Protein AF-A0A934DSY3-F1 (afdb_monomer_lite)

Foldseek 3Di:
DDDDDDDDDDDDDDDDDDDDDDDDDDDDDDDDDDDDDDDDDDDDDDDDDDDDDDDDPDDDPDDPPPDDPPPPPPDDAQFLHFDQFQVVGPPATKQHQQDLLAAGGGFLRIGRWHWCLPPQCPQVVSPVQWGWAFRYDPPPHRGTTIIFGWFFFAQAPDLDAPCVGSVPDQQWAQEWDDDPPHDTTTTTDGAAQWQVSGDPPWTQAQARRGTHNDHQDADEWFAAADPDPDPCQCNHASHHWDDPPDCVVCVVVVVNPDHITHKGKAFASDQSSQDPPDPPDRWGFDADDNRHYGRHIGITD

pLDDT: mean 73.89, std 23.31, range [25.41, 97.94]

Sequence (301 aa):
MRRCCWVGAVFAGVVGNGAGCDSSRYSVETQADAGTEASGAADGAGLDSGYVDTPLDGSGGGSGSDAAPDEEHGGDFRFGLPCDEDSECYPGVCLAATSVSLFGGGPARGMCTIECSTNPGACEAASPSFACVETGPSTGGTAAAFCFMSCVQGPPYQQDFDAKKCHGRHDMACTYLGEGAGVATAVCLPTCRNDSDCPSPRKCDPRSRVCVDFPHDGLPIGASCGVQTSVDAGAECAGVCLSPSNQQDADAMGLLNLGSFCSERCVLGDLESCGYPETPHRGVCLVATPVSGPGDEAFCA

Radius of gyration: 22.37 Å; chains: 1; bounding box: 63×54×57 Å

Structure (mmCIF, N/CA/C/O backbone):
data_AF-A0A934DSY3-F1
#
_entry.id   AF-A0A934DSY3-F1
#
loop_
_atom_site.group_PDB
_atom_site.id
_atom_site.type_symbol
_atom_site.label_atom_id
_atom_site.label_alt_id
_atom_site.label_comp_id
_atom_site.label_asym_id
_atom_site.label_entity_id
_atom_site.label_seq_id
_atom_site.pdbx_PDB_ins_code
_atom_site.Cartn_x
_atom_site.Cartn_y
_atom_site.Cartn_z
_atom_site.occupancy
_atom_site.B_iso_or_equiv
_atom_site.auth_seq_id
_atom_site.auth_comp_id
_atom_site.auth_asym_id
_atom_site.auth_atom_id
_atom_site.pdbx_PDB_model_num
ATOM 1 N N . MET A 1 1 ? -31.065 13.203 -26.398 1.00 38.03 1 MET A N 1
ATOM 2 C CA . MET A 1 1 ? -32.008 12.715 -25.367 1.00 38.03 1 MET A CA 1
ATOM 3 C C . MET A 1 1 ? -32.327 11.253 -25.648 1.00 38.03 1 MET A C 1
ATOM 5 O O . MET A 1 1 ? -33.176 10.971 -26.482 1.00 38.03 1 MET A O 1
ATOM 9 N N . ARG A 1 2 ? -31.595 10.318 -25.036 1.00 26.50 2 ARG A N 1
ATOM 10 C CA . ARG A 1 2 ? -31.886 8.880 -25.113 1.00 26.50 2 ARG A CA 1
ATOM 11 C C . ARG A 1 2 ? -32.113 8.390 -23.688 1.00 26.50 2 ARG A C 1
ATOM 13 O O . ARG A 1 2 ? -31.270 8.608 -22.829 1.00 26.50 2 ARG A O 1
ATOM 20 N N . ARG A 1 3 ? -33.306 7.847 -23.449 1.00 34.16 3 ARG A N 1
ATOM 21 C CA . ARG A 1 3 ? -33.739 7.273 -22.175 1.00 34.16 3 ARG A CA 1
ATOM 22 C C . ARG A 1 3 ? -33.232 5.833 -22.129 1.00 34.16 3 ARG A C 1
ATOM 24 O O . ARG A 1 3 ? -33.592 5.059 -23.011 1.00 34.16 3 ARG A O 1
ATOM 31 N N . CYS A 1 4 ? -32.421 5.492 -21.134 1.00 34.62 4 CYS A N 1
ATOM 32 C CA . CYS A 1 4 ? -32.110 4.102 -20.812 1.00 34.62 4 CYS A CA 1
ATOM 33 C C . CYS A 1 4 ? -33.109 3.619 -19.755 1.00 34.62 4 CYS A C 1
ATOM 35 O O . CYS A 1 4 ? -33.221 4.211 -18.684 1.00 34.62 4 CYS A O 1
ATOM 37 N N . CYS A 1 5 ? -33.868 2.578 -20.099 1.00 33.62 5 CYS A N 1
ATOM 38 C CA . CYS A 1 5 ? -34.717 1.828 -19.180 1.00 33.62 5 CYS A CA 1
ATOM 39 C C . CYS A 1 5 ? -33.844 0.997 -18.236 1.00 33.62 5 CYS A C 1
ATOM 41 O O . CYS A 1 5 ? -33.031 0.201 -18.697 1.00 33.62 5 CYS A O 1
ATOM 43 N N . TRP A 1 6 ? -34.063 1.150 -16.933 1.00 25.41 6 TRP A N 1
ATOM 44 C CA . TRP A 1 6 ? -33.638 0.192 -15.918 1.00 25.41 6 TRP A CA 1
ATOM 45 C C . TRP A 1 6 ? -34.630 -0.976 -15.889 1.00 25.41 6 TRP A C 1
ATOM 47 O O . TRP A 1 6 ? -35.837 -0.759 -15.771 1.00 25.41 6 TRP A O 1
ATOM 57 N N . VAL A 1 7 ? -34.130 -2.207 -15.997 1.00 33.12 7 VAL A N 1
ATOM 58 C CA . VAL A 1 7 ? -34.888 -3.425 -15.689 1.00 33.12 7 VAL A CA 1
ATOM 59 C C . VAL A 1 7 ? -34.478 -3.843 -14.283 1.00 33.12 7 VAL A C 1
ATOM 61 O O . VAL A 1 7 ? -33.366 -4.315 -14.074 1.00 33.12 7 VAL A O 1
ATOM 64 N N . GLY A 1 8 ? -35.366 -3.611 -13.317 1.00 29.12 8 GLY A N 1
ATOM 65 C CA . GLY A 1 8 ? -35.208 -4.086 -11.947 1.00 29.12 8 GLY A CA 1
ATOM 66 C C . GLY A 1 8 ? -35.558 -5.568 -11.852 1.00 29.12 8 GLY A C 1
ATOM 67 O O . GLY A 1 8 ? -36.663 -5.970 -12.219 1.00 29.12 8 GLY A O 1
ATOM 68 N N . ALA A 1 9 ? -34.626 -6.371 -11.346 1.00 31.89 9 ALA A N 1
ATOM 69 C CA . ALA A 1 9 ? -34.904 -7.722 -10.885 1.00 31.89 9 ALA A CA 1
ATOM 70 C C . ALA A 1 9 ? -35.263 -7.658 -9.393 1.00 31.89 9 ALA A C 1
ATOM 72 O O . ALA A 1 9 ? -34.429 -7.339 -8.550 1.00 31.89 9 ALA A O 1
ATOM 73 N N . VAL A 1 10 ? -36.533 -7.917 -9.090 1.00 31.80 10 VAL A N 1
ATOM 74 C CA . VAL A 1 10 ? -37.061 -8.068 -7.730 1.00 31.80 10 VAL A CA 1
ATOM 75 C C . VAL A 1 10 ? -36.795 -9.504 -7.289 1.00 31.80 10 VAL A C 1
ATOM 77 O O . VAL A 1 10 ? -37.349 -10.428 -7.882 1.00 31.80 10 VAL A O 1
ATOM 80 N N . PHE A 1 11 ? -35.991 -9.700 -6.244 1.00 33.62 11 PHE A N 1
ATOM 81 C CA . PHE A 1 11 ? -35.903 -10.986 -5.553 1.00 33.62 11 PHE A CA 1
ATOM 82 C C . PHE A 1 11 ? -36.687 -10.918 -4.242 1.00 33.62 11 PHE A C 1
ATOM 84 O O . PHE A 1 11 ? -36.455 -10.065 -3.388 1.00 33.62 11 PHE A O 1
ATOM 91 N N . ALA A 1 12 ? -37.677 -11.805 -4.142 1.00 37.31 12 ALA A N 1
ATOM 92 C CA . ALA A 1 12 ? -38.508 -12.017 -2.969 1.00 37.31 12 ALA A CA 1
ATOM 93 C C . ALA A 1 12 ? -37.713 -12.754 -1.880 1.00 37.31 12 ALA A C 1
ATOM 95 O O . ALA A 1 12 ? -36.991 -13.708 -2.169 1.00 37.31 12 ALA A O 1
ATOM 96 N N . GLY A 1 13 ? -37.858 -12.290 -0.639 1.00 31.30 13 GLY A N 1
ATOM 97 C CA . GLY A 1 13 ? -37.085 -12.752 0.506 1.00 31.30 13 GLY A CA 1
ATOM 98 C C . GLY A 1 13 ? -37.526 -14.076 1.129 1.00 31.30 13 GLY A C 1
ATOM 99 O O . GLY A 1 13 ? -38.591 -14.625 0.845 1.00 31.30 13 GLY A O 1
ATOM 100 N N . VAL A 1 14 ? -36.697 -14.524 2.071 1.00 37.38 14 VAL A N 1
ATOM 101 C CA . VAL A 1 14 ? -37.044 -15.460 3.141 1.00 37.38 14 VAL A CA 1
ATOM 102 C C . VAL A 1 14 ? -36.546 -14.836 4.442 1.00 37.38 14 VAL A C 1
ATOM 104 O O . VAL A 1 14 ? -35.354 -14.599 4.607 1.00 37.38 14 VAL A O 1
ATOM 107 N N . VAL A 1 15 ? -37.475 -14.535 5.349 1.00 38.44 15 VAL A N 1
ATOM 108 C CA . VAL A 1 15 ? -37.188 -13.987 6.679 1.00 38.44 15 VAL A CA 1
ATOM 109 C C . VAL A 1 15 ? -36.985 -15.167 7.629 1.00 38.44 15 VAL A C 1
ATOM 111 O O . VAL A 1 15 ? -37.934 -15.890 7.928 1.00 38.44 15 VAL A O 1
ATOM 114 N N . GLY A 1 16 ? -35.748 -15.391 8.068 1.00 33.78 16 GLY A N 1
ATOM 115 C CA . GLY A 1 16 ? -35.412 -16.363 9.107 1.00 33.78 16 GLY A CA 1
ATOM 116 C C . GLY A 1 16 ? -35.208 -15.660 10.446 1.00 33.78 16 GLY A C 1
ATOM 117 O O . GLY A 1 16 ? -34.235 -14.936 10.615 1.00 33.78 16 GLY A O 1
ATOM 118 N N . ASN A 1 17 ? -36.114 -15.879 11.402 1.00 44.28 17 ASN A N 1
ATOM 119 C CA . ASN A 1 17 ? -35.887 -15.538 12.809 1.00 44.28 17 ASN A CA 1
ATOM 120 C C . ASN A 1 17 ? -34.861 -16.524 13.394 1.00 44.28 17 ASN A C 1
ATOM 122 O O . ASN A 1 17 ? -35.148 -17.719 13.473 1.00 44.28 17 ASN A O 1
ATOM 126 N N . GLY A 1 18 ? -33.689 -16.032 13.801 1.00 34.03 18 GLY A N 1
ATOM 127 C CA . GLY A 1 18 ? -32.620 -16.816 14.425 1.00 34.03 18 GLY A CA 1
ATOM 128 C C . GLY A 1 18 ? -32.255 -16.266 15.801 1.00 34.03 18 GLY A C 1
ATOM 129 O O . GLY A 1 18 ? -32.008 -15.075 15.946 1.00 34.03 18 GLY A O 1
ATOM 130 N N . ALA A 1 19 ? -32.285 -17.145 16.801 1.00 37.12 19 ALA A N 1
ATOM 131 C CA . ALA A 1 19 ? -32.069 -16.888 18.221 1.00 37.12 19 ALA A CA 1
ATOM 132 C C . ALA A 1 19 ? -30.648 -16.395 18.565 1.00 37.12 19 ALA A C 1
ATOM 134 O O . ALA A 1 19 ? -29.698 -16.609 17.819 1.00 37.12 19 ALA A O 1
ATOM 135 N N . GLY A 1 20 ? -30.546 -15.739 19.725 1.00 37.31 20 GLY A N 1
ATOM 136 C CA . GLY A 1 20 ? -29.348 -15.066 20.217 1.00 37.31 20 GLY A CA 1
ATOM 137 C C . GLY A 1 20 ? -28.203 -15.973 20.669 1.00 37.31 20 GLY A C 1
ATOM 138 O O . GLY A 1 20 ? -28.380 -17.158 20.950 1.00 37.31 20 GLY A O 1
ATOM 139 N N . CYS A 1 21 ? -27.029 -15.352 20.773 1.00 37.88 21 CYS A N 1
ATOM 140 C CA . CYS A 1 21 ? -25.797 -15.974 21.235 1.00 37.88 21 CYS A CA 1
ATOM 141 C C . CYS A 1 21 ? -25.489 -15.548 22.675 1.00 37.88 21 CYS A C 1
ATOM 143 O O . CYS A 1 21 ? -25.340 -14.365 22.981 1.00 37.88 21 CYS A O 1
ATOM 145 N N . ASP A 1 22 ? -25.415 -16.560 23.535 1.00 35.81 22 ASP A N 1
ATOM 146 C CA . ASP A 1 22 ? -24.968 -16.537 24.924 1.00 35.81 22 ASP A CA 1
ATOM 147 C C . ASP A 1 22 ? -23.430 -16.443 24.970 1.00 35.81 22 ASP A C 1
ATOM 149 O O . ASP A 1 22 ? -22.719 -17.191 24.293 1.00 35.81 22 ASP A O 1
ATOM 153 N N . SER A 1 23 ? -22.907 -15.496 25.744 1.00 34.59 23 SER A N 1
ATOM 154 C CA . SER A 1 23 ? -21.477 -15.253 25.920 1.00 34.59 23 SER A CA 1
ATOM 155 C C . SER A 1 23 ? -20.867 -16.267 26.895 1.00 34.59 23 SER A C 1
ATOM 157 O O . SER A 1 23 ? -20.796 -16.028 28.103 1.00 34.59 23 SER A O 1
ATOM 159 N N . SER A 1 24 ? -20.385 -17.392 26.365 1.00 34.75 24 SER A N 1
ATOM 160 C CA . SER A 1 24 ? -19.576 -18.351 27.124 1.00 34.75 24 SER A CA 1
ATOM 161 C C . SER A 1 24 ? -18.149 -17.826 27.291 1.00 34.75 24 SER A C 1
ATOM 163 O O . SER A 1 24 ? -17.423 -17.620 26.321 1.00 34.75 24 SER A O 1
ATOM 165 N N . ARG A 1 25 ? -17.747 -17.596 28.545 1.00 33.84 25 ARG A N 1
ATOM 166 C CA . ARG A 1 25 ? -16.387 -17.203 28.931 1.00 33.84 25 ARG A CA 1
ATOM 167 C C . ARG A 1 25 ? -15.431 -18.371 28.693 1.00 33.84 25 ARG A C 1
ATOM 169 O O . ARG A 1 25 ? -15.565 -19.405 29.340 1.00 33.84 25 ARG A O 1
ATOM 176 N N . TYR A 1 26 ? -14.462 -18.187 27.803 1.00 31.50 26 TYR A N 1
ATOM 177 C CA . TYR A 1 26 ? -13.337 -19.103 27.639 1.00 31.50 26 TYR A CA 1
ATOM 178 C C . TYR A 1 26 ? -12.234 -18.687 28.621 1.00 31.50 26 TYR A C 1
ATOM 180 O O . TYR A 1 26 ? -11.627 -17.627 28.479 1.00 31.50 26 TYR A O 1
ATOM 188 N N . SER A 1 27 ? -12.022 -19.475 29.672 1.00 37.41 27 SER A N 1
ATOM 189 C CA . SER A 1 27 ? -10.873 -19.342 30.568 1.00 37.41 27 SER A CA 1
ATOM 190 C C . SER A 1 27 ? -9.722 -20.171 30.005 1.00 37.41 27 SER A C 1
ATOM 192 O O . SER A 1 27 ? -9.781 -21.398 30.045 1.00 37.41 27 SER A O 1
ATOM 194 N N . VAL A 1 28 ? -8.698 -19.506 29.468 1.00 41.88 28 VAL A N 1
ATOM 195 C CA . VAL A 1 28 ? -7.434 -20.146 29.085 1.00 41.88 28 VAL A CA 1
ATOM 196 C C . VAL A 1 28 ? -6.579 -20.275 30.344 1.00 41.88 28 VAL A C 1
ATOM 198 O O . VAL A 1 28 ? -6.155 -19.271 30.916 1.00 41.88 28 VAL A O 1
ATOM 201 N N . GLU A 1 29 ? -6.355 -21.507 30.795 1.00 41.75 29 GLU A N 1
ATOM 202 C CA . GLU A 1 29 ? -5.318 -21.819 31.776 1.00 41.75 29 GLU A CA 1
ATOM 203 C C . GLU A 1 29 ? -3.949 -21.702 31.093 1.00 41.75 29 GLU A C 1
ATOM 205 O O . GLU A 1 29 ? -3.653 -22.397 30.124 1.00 41.75 29 GLU A O 1
ATOM 210 N N . THR A 1 30 ? -3.110 -20.791 31.582 1.00 36.59 30 THR A N 1
ATOM 211 C CA . THR A 1 30 ? -1.704 -20.677 31.186 1.00 36.59 30 THR A CA 1
ATOM 212 C C . THR A 1 30 ? -0.909 -21.836 31.779 1.00 36.59 30 THR A C 1
ATOM 214 O O . THR A 1 30 ? -0.659 -21.861 32.986 1.00 36.59 30 THR A O 1
ATOM 217 N N . GLN A 1 31 ? -0.490 -22.775 30.933 1.00 47.94 31 GLN A N 1
ATOM 218 C CA . GLN A 1 31 ? 0.499 -23.793 31.271 1.00 47.94 31 GLN A CA 1
ATOM 219 C C . GLN A 1 31 ? 1.888 -23.265 30.889 1.00 47.94 31 GLN A C 1
ATOM 221 O O . GLN A 1 31 ? 2.161 -22.988 29.725 1.00 47.94 31 GLN A O 1
ATOM 226 N N . ALA A 1 32 ? 2.731 -23.035 31.895 1.00 40.53 32 ALA A N 1
ATOM 227 C CA . ALA A 1 32 ? 4.101 -22.572 31.718 1.00 40.53 32 ALA A CA 1
ATOM 228 C C . ALA A 1 32 ? 5.025 -23.780 31.534 1.00 40.53 32 ALA A C 1
ATOM 230 O O . ALA A 1 32 ? 5.288 -24.492 32.502 1.00 40.53 32 ALA A O 1
ATOM 231 N N . ASP A 1 33 ? 5.540 -23.974 30.321 1.00 41.00 33 ASP A N 1
ATOM 232 C CA . ASP A 1 33 ? 6.600 -24.943 30.053 1.00 41.00 33 ASP A CA 1
ATOM 233 C C . ASP A 1 33 ? 7.919 -24.216 29.769 1.00 41.00 33 ASP A C 1
ATOM 235 O O . ASP A 1 33 ? 8.059 -23.438 28.827 1.00 41.00 33 ASP A O 1
ATOM 239 N N . ALA A 1 34 ? 8.894 -24.466 30.644 1.00 49.16 34 ALA A N 1
ATOM 240 C CA . ALA A 1 34 ? 10.277 -24.047 30.497 1.00 49.16 34 ALA A CA 1
ATOM 241 C C . ALA A 1 34 ? 11.011 -25.049 29.589 1.00 49.16 34 ALA A C 1
ATOM 243 O O . ALA A 1 34 ? 11.146 -26.220 29.945 1.00 49.16 34 ALA A O 1
ATOM 244 N N . GLY A 1 35 ? 11.498 -24.587 28.436 1.00 40.78 35 GLY A N 1
ATOM 245 C CA . GLY A 1 35 ? 12.245 -25.392 27.468 1.00 40.78 35 GLY A CA 1
ATOM 246 C C . GLY A 1 35 ? 13.597 -24.768 27.137 1.00 40.78 35 GLY A C 1
ATOM 247 O O . GLY A 1 35 ? 13.680 -23.621 26.721 1.00 40.78 35 GLY A O 1
ATOM 248 N N . THR A 1 36 ? 14.649 -25.537 27.385 1.00 43.69 36 THR A N 1
ATOM 249 C CA . THR A 1 36 ? 16.075 -25.202 27.315 1.00 43.69 36 THR A CA 1
ATOM 250 C C . THR A 1 36 ? 16.600 -25.078 25.880 1.00 43.69 36 THR A C 1
ATOM 252 O O . THR A 1 36 ? 16.225 -25.863 25.014 1.00 43.69 36 THR A O 1
ATOM 255 N N . GLU A 1 37 ? 17.522 -24.137 25.655 1.00 44.38 37 GLU A N 1
ATOM 256 C CA . GLU A 1 37 ? 18.238 -23.959 24.388 1.00 44.38 37 GLU A CA 1
ATOM 257 C C . GLU A 1 37 ? 19.118 -25.165 24.026 1.00 44.38 37 GLU A C 1
ATOM 259 O O . GLU A 1 37 ? 19.901 -25.654 24.845 1.00 44.38 37 GLU A O 1
ATOM 264 N N . ALA A 1 38 ? 19.045 -25.595 22.766 1.00 41.72 38 ALA A N 1
ATOM 265 C CA . ALA A 1 38 ? 20.039 -26.458 22.143 1.00 41.72 38 ALA A CA 1
ATOM 266 C C . ALA A 1 38 ? 20.258 -26.018 20.690 1.00 41.72 38 ALA A C 1
ATOM 268 O O . ALA A 1 38 ? 19.371 -26.108 19.845 1.00 41.72 38 ALA A O 1
ATOM 269 N N . SER A 1 39 ? 21.465 -25.532 20.422 1.00 47.78 39 SER A N 1
ATOM 270 C CA . SER A 1 39 ? 21.985 -25.198 19.104 1.00 47.78 39 SER A CA 1
ATOM 271 C C . SER A 1 39 ? 22.388 -26.464 18.344 1.00 47.78 39 SER A C 1
ATOM 273 O O . SER A 1 39 ? 23.125 -27.309 18.852 1.00 47.78 39 SER A O 1
ATOM 275 N N . GLY A 1 40 ? 21.931 -26.582 17.097 1.00 40.12 40 GLY A N 1
ATOM 276 C CA . GLY A 1 40 ? 22.332 -27.647 16.183 1.00 40.12 40 GLY A CA 1
ATOM 277 C C . GLY A 1 40 ? 22.029 -27.266 14.739 1.00 40.12 40 GLY A C 1
ATOM 278 O O . GLY A 1 40 ? 20.871 -27.127 14.366 1.00 40.12 40 GLY A O 1
ATOM 279 N N . ALA A 1 41 ? 23.083 -27.081 13.946 1.00 44.84 41 ALA A N 1
ATOM 280 C CA . ALA A 1 41 ? 23.013 -26.905 12.501 1.00 44.84 41 ALA A CA 1
ATOM 281 C C . ALA A 1 41 ? 22.700 -28.244 11.813 1.00 44.84 41 ALA A C 1
ATOM 283 O O . ALA A 1 41 ? 23.313 -29.260 12.152 1.00 44.84 41 ALA A O 1
ATOM 284 N N . ALA A 1 42 ? 21.799 -28.235 10.829 1.00 38.31 42 ALA A N 1
ATOM 285 C CA . ALA A 1 42 ? 21.670 -29.307 9.849 1.00 38.31 42 ALA A CA 1
ATOM 286 C C . ALA A 1 42 ? 21.091 -28.775 8.529 1.00 38.31 42 ALA A C 1
ATOM 288 O O . ALA A 1 42 ? 20.059 -28.107 8.512 1.00 38.31 42 ALA A O 1
ATOM 289 N N . ASP A 1 43 ? 21.787 -29.104 7.444 1.00 45.47 43 ASP A N 1
ATOM 290 C CA . ASP A 1 43 ? 21.395 -28.895 6.056 1.00 45.47 43 ASP A CA 1
ATOM 291 C C . ASP A 1 43 ? 20.195 -29.766 5.642 1.00 45.47 43 ASP A C 1
ATOM 293 O O . ASP A 1 43 ? 20.139 -30.952 5.966 1.00 45.47 43 ASP A O 1
ATOM 297 N N . GLY A 1 44 ? 19.336 -29.201 4.787 1.00 43.66 44 GLY A N 1
ATOM 298 C CA . GLY A 1 44 ? 18.806 -29.892 3.608 1.00 43.66 44 GLY A CA 1
ATOM 299 C C . GLY A 1 44 ? 17.539 -30.758 3.726 1.00 43.66 44 GLY A C 1
ATOM 300 O O . GLY A 1 44 ? 17.522 -31.800 4.370 1.00 43.66 44 GLY A O 1
ATOM 301 N N . ALA A 1 45 ? 16.581 -30.398 2.861 1.00 40.19 45 ALA A N 1
ATOM 302 C CA . ALA A 1 45 ? 15.521 -31.208 2.242 1.00 40.19 45 ALA A CA 1
ATOM 303 C C . ALA A 1 45 ? 14.165 -31.371 2.967 1.00 40.19 45 ALA A C 1
ATOM 305 O O . ALA A 1 45 ? 13.996 -32.205 3.843 1.00 40.19 45 ALA A O 1
ATOM 306 N N . GLY A 1 46 ? 13.155 -30.707 2.389 1.00 40.88 46 GLY A N 1
ATOM 307 C CA . GLY A 1 46 ? 11.978 -31.394 1.850 1.00 40.88 46 GLY A CA 1
ATOM 308 C C . GLY A 1 46 ? 10.775 -31.634 2.770 1.00 40.88 46 GLY A C 1
ATOM 309 O O . GLY A 1 46 ? 10.858 -32.396 3.722 1.00 40.88 46 GLY A O 1
ATOM 310 N N . LEU A 1 47 ? 9.629 -31.152 2.268 1.00 34.84 47 LEU A N 1
ATOM 311 C CA . LEU A 1 47 ? 8.254 -31.646 2.447 1.00 34.84 47 LEU A CA 1
ATOM 312 C C . LEU A 1 47 ? 7.381 -31.019 3.552 1.00 34.84 47 LEU A C 1
ATOM 314 O O . LEU A 1 47 ? 7.571 -31.242 4.737 1.00 34.84 47 LEU A O 1
ATOM 318 N N . ASP A 1 48 ? 6.319 -30.384 3.047 1.00 37.66 48 ASP A N 1
ATOM 319 C CA . ASP A 1 48 ? 4.912 -30.728 3.299 1.00 37.66 48 ASP A CA 1
ATOM 320 C C . ASP A 1 48 ? 4.224 -30.243 4.590 1.00 37.66 48 ASP A C 1
ATOM 322 O O . ASP A 1 48 ? 4.806 -30.007 5.642 1.00 37.66 48 ASP A O 1
ATOM 326 N N . SER A 1 49 ? 2.926 -30.037 4.395 1.00 51.75 49 SER A N 1
ATOM 327 C CA . SER A 1 49 ? 1.938 -29.284 5.154 1.00 51.75 49 SER A CA 1
ATOM 328 C C . SER A 1 49 ? 1.807 -29.647 6.639 1.00 51.75 49 SER A C 1
ATOM 330 O O . SER A 1 49 ? 1.670 -30.813 7.012 1.00 51.75 49 SER A O 1
ATOM 332 N N . GLY A 1 50 ? 1.738 -28.610 7.478 1.00 33.53 50 GLY A N 1
ATOM 333 C CA . GLY A 1 50 ? 1.406 -28.697 8.899 1.00 33.53 50 GLY A CA 1
ATOM 334 C C . GLY A 1 50 ? 1.355 -27.313 9.544 1.00 33.53 50 GLY A C 1
ATOM 335 O O . GLY A 1 50 ? 2.275 -26.935 10.260 1.00 33.53 50 GLY A O 1
ATOM 336 N N . TYR A 1 51 ? 0.303 -26.539 9.255 1.00 39.47 51 TYR A N 1
ATOM 337 C CA . TYR A 1 51 ? 0.086 -25.211 9.839 1.00 39.47 51 TYR A CA 1
ATOM 338 C C . TYR A 1 51 ? -0.294 -25.351 11.322 1.00 39.47 51 TYR A C 1
ATOM 340 O O . TYR A 1 51 ? -1.405 -25.766 11.654 1.00 39.47 51 TYR A O 1
ATOM 348 N N . VAL A 1 52 ? 0.655 -25.053 12.212 1.00 34.62 52 VAL A N 1
ATOM 349 C CA . VAL A 1 52 ? 0.428 -24.876 13.650 1.00 34.62 52 VAL A CA 1
ATOM 350 C C . VAL A 1 52 ? 0.591 -23.389 13.940 1.00 34.62 52 VAL A C 1
ATOM 352 O O . VAL A 1 52 ? 1.672 -22.832 13.771 1.00 34.62 52 VAL A O 1
ATOM 355 N N . ASP A 1 53 ? -0.509 -22.764 14.343 1.00 42.50 53 ASP A N 1
ATOM 356 C CA . ASP A 1 53 ? -0.614 -21.344 14.664 1.00 42.50 53 ASP A CA 1
ATOM 357 C C . ASP A 1 53 ? -0.017 -21.093 16.062 1.00 42.50 53 ASP A C 1
ATOM 359 O O . ASP A 1 53 ? -0.682 -21.236 17.091 1.00 42.50 53 ASP A O 1
ATOM 363 N N . THR A 1 54 ? 1.288 -20.822 16.113 1.00 42.47 54 THR A N 1
ATOM 364 C CA . THR A 1 54 ? 1.953 -20.260 17.296 1.00 42.47 54 THR A CA 1
ATOM 365 C C . THR A 1 54 ? 2.263 -18.789 17.035 1.00 42.47 54 THR A C 1
ATOM 367 O O . THR A 1 54 ? 2.876 -18.505 16.004 1.00 42.47 54 THR A O 1
ATOM 370 N N . PRO A 1 55 ? 1.924 -17.861 17.951 1.00 37.25 55 PRO A N 1
ATOM 371 C CA . PRO A 1 55 ? 2.277 -16.456 17.802 1.00 37.25 55 PRO A CA 1
ATOM 372 C C . PRO A 1 55 ? 3.799 -16.324 17.899 1.00 37.25 55 PRO A C 1
ATOM 374 O O . PRO A 1 55 ? 4.388 -16.476 18.970 1.00 37.25 55 PRO A O 1
ATOM 377 N N . LEU A 1 56 ? 4.442 -16.105 16.756 1.00 38.00 56 LEU A N 1
ATOM 378 C CA . LEU A 1 56 ? 5.851 -15.761 16.682 1.00 38.00 56 LEU A CA 1
ATOM 379 C C . LEU A 1 56 ? 5.967 -14.254 16.906 1.00 38.00 56 LEU A C 1
ATOM 381 O O . LEU A 1 56 ? 5.707 -13.474 15.995 1.00 38.00 56 LEU A O 1
ATOM 385 N N . ASP A 1 57 ? 6.427 -13.851 18.090 1.00 40.16 57 ASP A N 1
ATOM 386 C CA . ASP A 1 57 ? 7.115 -12.570 18.260 1.00 40.16 57 ASP A CA 1
ATOM 387 C C . ASP A 1 57 ? 8.410 -12.629 17.429 1.00 40.16 57 ASP A C 1
ATOM 389 O O . ASP A 1 57 ? 9.492 -12.995 17.899 1.00 40.16 57 ASP A O 1
ATOM 393 N N . GLY A 1 58 ? 8.268 -12.355 16.132 1.00 39.00 58 GLY A N 1
ATOM 394 C CA . GLY A 1 58 ? 9.328 -12.383 15.137 1.00 39.00 58 GLY A CA 1
ATOM 395 C C . GLY A 1 58 ? 10.283 -11.213 15.323 1.00 39.00 58 GLY A C 1
ATOM 396 O O . GLY A 1 58 ? 10.187 -10.197 14.641 1.00 39.00 58 GLY A O 1
ATOM 397 N N . SER A 1 59 ? 11.249 -11.371 16.225 1.00 42.66 59 SER A N 1
ATOM 398 C CA . SER A 1 59 ? 12.477 -10.581 16.187 1.00 42.66 59 SER A CA 1
ATOM 399 C C . SER A 1 59 ? 13.153 -10.807 14.836 1.00 42.66 59 SER A C 1
ATOM 401 O O . SER A 1 59 ? 13.584 -11.921 14.560 1.00 42.66 59 SER A O 1
ATOM 403 N N . GLY A 1 60 ? 13.196 -9.753 14.013 1.00 43.44 60 GLY A N 1
ATOM 404 C CA . GLY A 1 60 ? 14.004 -9.599 12.801 1.00 43.44 60 GLY A CA 1
ATOM 405 C C . GLY A 1 60 ? 14.552 -10.895 12.212 1.00 43.44 60 GLY A C 1
ATOM 406 O O . GLY A 1 60 ? 15.710 -11.240 12.448 1.00 43.44 60 GLY A O 1
ATOM 407 N N . GLY A 1 61 ? 13.730 -11.589 11.421 1.00 35.41 61 GLY A N 1
ATOM 408 C CA . GLY A 1 61 ? 14.223 -12.593 10.489 1.00 35.41 61 GLY A CA 1
ATOM 409 C C . GLY A 1 61 ? 15.154 -11.888 9.516 1.00 35.41 61 GLY A C 1
ATOM 410 O O . GLY A 1 61 ? 14.693 -11.203 8.604 1.00 35.41 61 GLY A O 1
ATOM 411 N N . GLY A 1 62 ? 16.457 -11.985 9.785 1.00 36.03 62 GLY A N 1
ATOM 412 C CA . GLY A 1 62 ? 17.497 -11.460 8.921 1.00 36.03 62 GLY A CA 1
ATOM 413 C C . GLY A 1 62 ? 17.238 -11.920 7.497 1.00 36.03 62 GLY A C 1
ATOM 414 O O . GLY A 1 62 ? 16.878 -13.077 7.271 1.00 36.03 62 GLY A O 1
ATOM 415 N N . SER A 1 63 ? 17.384 -10.989 6.560 1.00 43.03 63 SER A N 1
ATOM 416 C CA . SER A 1 63 ? 17.409 -11.242 5.130 1.00 43.03 63 SER A CA 1
ATOM 417 C C . SER A 1 63 ? 18.208 -12.517 4.872 1.00 43.03 63 SER A C 1
ATOM 419 O O . SER A 1 63 ? 19.430 -12.529 5.039 1.00 43.03 63 SER A O 1
ATOM 421 N N . GLY A 1 64 ? 17.506 -13.603 4.535 1.00 36.50 64 GLY A N 1
ATOM 422 C CA . GLY A 1 64 ? 18.122 -14.822 4.037 1.00 36.50 64 GLY A CA 1
ATOM 423 C C . GLY A 1 64 ? 18.901 -14.432 2.794 1.00 36.50 64 GLY A C 1
ATOM 424 O O . GLY A 1 64 ? 18.325 -14.231 1.730 1.00 36.50 64 GLY A O 1
ATOM 425 N N . SER A 1 65 ? 20.201 -14.234 2.977 1.00 44.97 65 SER A N 1
ATOM 426 C CA . SER A 1 65 ? 21.146 -13.743 1.979 1.00 44.97 65 SER A CA 1
ATOM 427 C C . SER A 1 65 ? 21.727 -14.925 1.203 1.00 44.97 65 SER A C 1
ATOM 429 O O . SER A 1 65 ? 22.908 -14.935 0.884 1.00 44.97 65 SER A O 1
ATOM 431 N N . ASP A 1 66 ? 20.911 -15.950 0.943 1.00 38.06 66 ASP A N 1
ATOM 432 C CA . ASP A 1 66 ? 21.378 -17.266 0.498 1.00 38.06 66 ASP A CA 1
ATOM 433 C C . ASP A 1 66 ? 20.721 -17.679 -0.821 1.00 38.06 66 ASP A C 1
ATOM 435 O O . ASP A 1 66 ? 20.246 -18.793 -1.011 1.00 38.06 66 ASP A O 1
ATOM 439 N N . ALA A 1 67 ? 20.713 -16.738 -1.755 1.00 42.62 67 ALA A N 1
ATOM 440 C CA . ALA A 1 67 ? 20.984 -17.018 -3.153 1.00 42.62 67 ALA A CA 1
ATOM 441 C C . ALA A 1 67 ? 21.524 -15.714 -3.730 1.00 42.62 67 ALA A C 1
ATOM 443 O O . ALA A 1 67 ? 20.761 -14.803 -4.052 1.00 42.62 67 ALA A O 1
ATOM 444 N N . ALA A 1 68 ? 22.853 -15.600 -3.815 1.00 44.16 68 ALA A N 1
ATOM 445 C CA . ALA A 1 68 ? 23.435 -14.644 -4.743 1.00 44.16 68 ALA A CA 1
ATOM 446 C C . ALA A 1 68 ? 22.724 -14.863 -6.090 1.00 44.16 68 ALA A C 1
ATOM 448 O O . ALA A 1 68 ? 22.629 -16.020 -6.514 1.00 44.16 68 ALA A O 1
ATOM 449 N N . PRO A 1 69 ? 22.150 -13.822 -6.714 1.00 47.62 69 PRO A N 1
ATOM 450 C CA . PRO A 1 69 ? 21.553 -13.989 -8.024 1.00 47.62 69 PRO A CA 1
ATOM 451 C C . PRO A 1 69 ? 22.667 -14.501 -8.932 1.00 47.62 69 PRO A C 1
ATOM 453 O O . PRO A 1 69 ? 23.676 -13.819 -9.107 1.00 47.62 69 PRO A O 1
ATOM 456 N N . ASP A 1 70 ? 22.529 -15.723 -9.449 1.00 48.75 70 ASP A N 1
ATOM 457 C CA . ASP A 1 70 ? 23.385 -16.189 -10.531 1.00 48.75 70 ASP A CA 1
ATOM 458 C C . ASP A 1 70 ? 23.325 -15.101 -11.610 1.00 48.75 70 ASP A C 1
ATOM 460 O O . ASP A 1 70 ? 22.259 -14.863 -12.186 1.00 48.75 70 ASP A O 1
ATOM 464 N N . GLU A 1 71 ? 24.452 -14.427 -11.871 1.00 56.22 71 GLU A N 1
ATOM 465 C CA . GLU A 1 71 ? 24.595 -13.317 -12.835 1.00 56.22 71 GLU A CA 1
ATOM 466 C C . GLU A 1 71 ? 24.204 -13.709 -14.283 1.00 56.22 71 GLU A C 1
ATOM 468 O O . GLU A 1 71 ? 24.281 -12.905 -15.210 1.00 56.22 71 GLU A O 1
ATOM 473 N N . GLU A 1 72 ? 23.752 -14.948 -14.483 1.00 53.28 72 GLU A N 1
ATOM 474 C CA . GLU A 1 72 ? 23.220 -15.521 -15.716 1.00 53.28 72 GLU A CA 1
ATOM 475 C C . GLU A 1 72 ? 21.683 -15.496 -15.833 1.00 53.28 72 GLU A C 1
ATOM 477 O O . GLU A 1 72 ? 21.150 -15.948 -16.849 1.00 53.28 72 GLU A O 1
ATOM 482 N N . HIS A 1 73 ? 20.942 -14.948 -14.860 1.00 48.09 73 HIS A N 1
ATOM 483 C CA . HIS A 1 73 ? 19.491 -14.753 -15.003 1.00 48.09 73 HIS A CA 1
ATOM 484 C C . HIS A 1 73 ? 19.216 -13.528 -15.876 1.00 48.09 73 HIS A C 1
ATOM 486 O O . HIS A 1 73 ? 19.028 -12.405 -15.409 1.00 48.09 73 HIS A O 1
ATOM 492 N N . GLY A 1 74 ? 19.240 -13.758 -17.187 1.00 47.53 74 GLY A N 1
ATOM 493 C CA . GLY A 1 74 ? 18.878 -12.776 -18.192 1.00 47.53 74 GLY A CA 1
ATOM 494 C C . GLY A 1 74 ? 17.500 -12.170 -17.930 1.00 47.53 74 GLY A C 1
ATOM 495 O O . GLY A 1 74 ? 16.488 -12.771 -18.257 1.00 47.53 74 GLY A O 1
ATOM 496 N N . GLY A 1 75 ? 17.481 -10.938 -17.423 1.00 59.59 75 GLY A N 1
ATOM 497 C CA . GLY A 1 75 ? 16.397 -9.979 -17.638 1.00 59.59 75 GLY A CA 1
ATOM 498 C C . GLY A 1 75 ? 15.045 -10.281 -16.992 1.00 59.59 75 GLY A C 1
ATOM 499 O O . GLY A 1 75 ? 14.060 -9.682 -17.422 1.00 59.59 75 GLY A O 1
ATOM 500 N N . ASP A 1 76 ? 14.966 -11.156 -15.988 1.00 72.88 76 ASP A N 1
ATOM 501 C CA . ASP A 1 76 ? 13.702 -11.375 -15.283 1.00 72.88 76 ASP A CA 1
ATOM 502 C C . ASP A 1 76 ? 13.330 -10.125 -14.477 1.00 72.88 76 ASP A C 1
ATOM 504 O O . ASP A 1 76 ? 13.993 -9.731 -13.517 1.00 72.88 76 ASP A O 1
ATOM 508 N N . PHE A 1 77 ? 12.257 -9.471 -14.912 1.00 79.31 77 PHE A N 1
ATOM 509 C CA . PHE A 1 77 ? 11.730 -8.258 -14.308 1.00 79.31 77 PHE A CA 1
ATOM 510 C C . PHE A 1 77 ? 11.344 -8.492 -12.841 1.00 79.31 77 PHE A C 1
ATOM 512 O O . PHE A 1 77 ? 10.462 -9.296 -12.543 1.00 79.31 77 PHE A O 1
ATOM 519 N N . ARG A 1 78 ? 11.957 -7.739 -11.920 1.00 90.56 78 ARG A N 1
ATOM 520 C CA . ARG A 1 78 ? 11.747 -7.871 -10.463 1.00 90.56 78 ARG A CA 1
ATOM 521 C C . ARG A 1 78 ? 10.659 -6.953 -9.898 1.00 90.56 78 ARG A C 1
ATOM 523 O O . ARG A 1 78 ? 10.630 -6.695 -8.700 1.00 90.56 78 ARG A O 1
ATOM 530 N N . PHE A 1 79 ? 9.766 -6.427 -10.732 1.00 93.94 79 PHE A N 1
ATOM 531 C CA . PHE A 1 79 ? 8.741 -5.478 -10.284 1.00 93.94 79 PHE A CA 1
ATOM 532 C C . PHE A 1 79 ? 7.813 -6.082 -9.226 1.00 93.94 79 PHE A C 1
ATOM 534 O O . PHE A 1 79 ? 7.436 -7.243 -9.314 1.00 93.94 79 PHE A O 1
ATOM 541 N N . GLY A 1 80 ? 7.453 -5.290 -8.215 1.00 93.94 80 GLY A N 1
ATOM 542 C CA . GLY A 1 80 ? 6.649 -5.727 -7.071 1.00 93.94 80 GLY A CA 1
ATOM 543 C C . GLY A 1 80 ? 7.432 -6.464 -5.973 1.00 93.94 80 GLY A C 1
ATOM 544 O O . GLY A 1 80 ? 6.915 -6.610 -4.862 1.00 93.94 80 GLY A O 1
ATOM 545 N N . LEU A 1 81 ? 8.678 -6.880 -6.227 1.00 95.94 81 LEU A N 1
ATOM 546 C CA . LEU A 1 81 ? 9.547 -7.498 -5.219 1.00 95.94 81 LEU A CA 1
ATOM 547 C C . LEU A 1 81 ? 10.153 -6.447 -4.269 1.00 95.94 81 LEU A C 1
ATOM 549 O O . LEU A 1 81 ? 10.248 -5.274 -4.644 1.00 95.94 81 LEU A O 1
ATOM 553 N N . PRO A 1 82 ? 10.521 -6.834 -3.032 1.00 96.56 82 PRO A N 1
ATOM 554 C CA . PRO A 1 82 ? 11.228 -5.952 -2.106 1.00 96.56 82 PRO A CA 1
ATOM 555 C C . PRO A 1 82 ? 12.612 -5.573 -2.645 1.00 96.56 82 PRO A C 1
ATOM 557 O O . PRO A 1 82 ? 13.208 -6.325 -3.419 1.00 96.56 82 PRO A O 1
ATOM 560 N N . CYS A 1 83 ? 13.097 -4.411 -2.218 1.00 97.50 83 CYS A N 1
ATOM 561 C CA . CYS A 1 83 ? 14.410 -3.880 -2.567 1.00 97.50 83 CYS A CA 1
ATOM 562 C C . CYS A 1 83 ? 14.866 -2.851 -1.531 1.00 97.50 83 CYS A C 1
ATOM 564 O O . CYS A 1 83 ? 14.038 -2.200 -0.896 1.00 97.50 83 CYS A O 1
ATOM 566 N N . ASP A 1 84 ? 16.169 -2.649 -1.426 1.00 96.56 84 ASP A N 1
ATOM 567 C CA . ASP A 1 84 ? 16.781 -1.574 -0.652 1.00 96.56 84 ASP A CA 1
ATOM 568 C C . ASP A 1 84 ? 17.406 -0.502 -1.564 1.00 96.56 84 ASP A C 1
ATOM 570 O O . ASP A 1 84 ? 17.493 0.667 -1.176 1.00 96.56 84 ASP A O 1
ATOM 574 N N . GLU A 1 85 ? 17.787 -0.861 -2.796 1.00 96.12 85 GLU A N 1
ATOM 575 C CA . GLU A 1 85 ? 18.423 0.043 -3.761 1.00 96.12 85 GLU A CA 1
ATOM 576 C C . GLU A 1 85 ? 18.072 -0.262 -5.231 1.00 96.12 85 GLU A C 1
ATOM 578 O O . GLU A 1 85 ? 17.625 -1.351 -5.586 1.00 96.12 85 GLU A O 1
ATOM 583 N N . ASP A 1 86 ? 18.285 0.716 -6.120 1.00 95.69 86 ASP A N 1
ATOM 584 C CA . ASP A 1 86 ? 17.904 0.631 -7.542 1.00 95.69 86 ASP A CA 1
ATOM 585 C C . ASP A 1 86 ? 18.596 -0.507 -8.308 1.00 95.69 86 ASP A C 1
ATOM 587 O O . ASP A 1 86 ? 18.042 -1.031 -9.277 1.00 95.69 86 ASP A O 1
ATOM 591 N N . SER A 1 87 ? 19.802 -0.899 -7.881 1.00 94.38 87 SER A N 1
ATOM 592 C CA . SER A 1 87 ? 20.597 -1.954 -8.525 1.00 94.38 87 SER A CA 1
ATOM 593 C C . SER A 1 87 ? 19.861 -3.305 -8.540 1.00 94.38 87 SER A C 1
ATOM 595 O O . SER A 1 87 ? 20.072 -4.122 -9.437 1.00 94.38 87 SER A O 1
ATOM 597 N N . GLU A 1 88 ? 18.936 -3.507 -7.599 1.00 94.88 88 GLU A N 1
ATOM 598 C CA . GLU A 1 88 ? 18.162 -4.733 -7.430 1.00 94.88 88 GLU A CA 1
ATOM 599 C C . GLU A 1 88 ? 16.943 -4.812 -8.358 1.00 94.88 88 GLU A C 1
ATOM 601 O O . GLU A 1 88 ? 16.345 -5.884 -8.478 1.00 94.88 88 GLU A O 1
ATOM 606 N N . CYS A 1 89 ? 16.576 -3.708 -9.020 1.00 94.75 89 CYS A N 1
ATOM 607 C CA . CYS A 1 89 ? 15.289 -3.540 -9.699 1.00 94.75 89 CYS A CA 1
ATOM 608 C C . CYS A 1 89 ? 15.358 -3.489 -11.226 1.00 94.75 89 CYS A C 1
ATOM 610 O O . CYS A 1 89 ? 14.372 -3.108 -11.855 1.00 94.75 89 CYS A O 1
ATOM 612 N N . TYR A 1 90 ? 16.484 -3.859 -11.839 1.00 91.12 90 TYR A N 1
ATOM 613 C CA . TYR A 1 90 ? 16.728 -3.685 -13.274 1.00 91.12 90 TYR A CA 1
ATOM 614 C C . TYR A 1 90 ? 15.574 -4.192 -14.172 1.00 91.12 90 TYR A C 1
ATOM 616 O O . TYR A 1 90 ? 15.126 -5.329 -14.001 1.00 91.12 90 TYR A O 1
ATOM 624 N N . PRO A 1 91 ? 15.098 -3.399 -15.160 1.00 90.50 91 PRO A N 1
ATOM 625 C CA . PRO A 1 91 ? 15.522 -2.049 -15.568 1.00 90.50 91 PRO A CA 1
ATOM 626 C C . PRO A 1 91 ? 14.784 -0.882 -14.863 1.00 90.50 91 PRO A C 1
ATOM 628 O O . PRO A 1 91 ? 14.723 0.219 -15.405 1.00 90.50 91 PRO A O 1
ATOM 631 N N . GLY A 1 92 ? 14.172 -1.113 -13.705 1.00 94.25 92 GLY A N 1
ATOM 632 C CA . GLY A 1 92 ? 13.420 -0.124 -12.934 1.00 94.25 92 GLY A CA 1
ATOM 633 C C . GLY A 1 92 ? 14.201 0.578 -11.825 1.00 94.25 92 GLY A C 1
ATOM 634 O O . GLY A 1 92 ? 15.425 0.666 -11.849 1.00 94.25 92 GLY A O 1
ATOM 635 N N . VAL A 1 93 ? 13.443 1.083 -10.854 1.00 96.50 93 VAL A N 1
ATOM 636 C CA . VAL A 1 93 ? 13.909 1.807 -9.667 1.00 96.50 93 VAL A CA 1
ATOM 637 C C . VAL A 1 93 ? 13.348 1.160 -8.406 1.00 96.50 93 VAL A C 1
ATOM 639 O O . VAL A 1 93 ? 12.271 0.554 -8.431 1.00 96.50 93 VAL A O 1
ATOM 642 N N . CYS A 1 94 ? 14.059 1.316 -7.297 1.00 97.88 94 CYS A N 1
ATOM 643 C CA . CYS A 1 94 ? 13.593 0.918 -5.987 1.00 97.88 94 CYS A CA 1
ATOM 644 C C . CYS A 1 94 ? 12.846 2.074 -5.318 1.00 97.88 94 CYS A C 1
ATOM 646 O O . CYS A 1 94 ? 13.418 3.107 -4.967 1.00 97.88 94 CYS A O 1
ATOM 648 N N . LEU A 1 95 ? 11.553 1.886 -5.055 1.00 97.19 95 LEU A N 1
ATOM 649 C CA . LEU A 1 95 ? 10.857 2.702 -4.067 1.00 97.19 95 LEU A CA 1
ATOM 650 C C . LEU A 1 95 ? 11.266 2.223 -2.680 1.00 97.19 95 LEU A C 1
ATOM 652 O O . LEU A 1 95 ? 10.581 1.392 -2.098 1.00 97.19 95 LEU A O 1
ATOM 656 N N . ALA A 1 96 ? 12.384 2.727 -2.164 1.00 97.38 96 ALA A N 1
ATOM 657 C CA . ALA A 1 96 ? 12.873 2.374 -0.835 1.00 97.38 96 ALA A CA 1
ATOM 658 C C . ALA A 1 96 ? 11.898 2.803 0.279 1.00 97.38 96 ALA A C 1
ATOM 660 O O . ALA A 1 96 ? 11.104 3.738 0.124 1.00 97.38 96 ALA A O 1
ATOM 661 N N . ALA A 1 97 ? 12.019 2.181 1.453 1.00 96.12 97 ALA A N 1
ATOM 662 C CA . ALA A 1 97 ? 11.197 2.496 2.624 1.00 96.12 97 ALA A CA 1
ATOM 663 C C . ALA A 1 97 ? 11.374 3.918 3.171 1.00 96.12 97 ALA A C 1
ATOM 665 O O . ALA A 1 97 ? 10.528 4.407 3.918 1.00 96.12 97 ALA A O 1
ATOM 666 N N . THR A 1 98 ? 12.449 4.604 2.783 1.00 96.00 98 THR A N 1
ATOM 667 C CA . THR A 1 98 ? 12.737 6.013 3.095 1.00 96.00 98 THR A CA 1
ATOM 668 C C . THR A 1 98 ? 12.240 6.987 2.026 1.00 96.00 98 THR A C 1
ATOM 670 O O . THR A 1 98 ? 12.368 8.197 2.198 1.00 96.00 98 THR A O 1
ATOM 673 N N . SER A 1 99 ? 11.656 6.488 0.931 1.00 95.38 99 SER A N 1
ATOM 674 C CA . SER A 1 99 ? 11.108 7.326 -0.135 1.00 95.38 99 SER A CA 1
ATOM 675 C C . SER A 1 99 ? 9.977 8.228 0.373 1.00 95.38 99 SER A C 1
ATOM 677 O O . SER A 1 99 ? 9.349 7.971 1.402 1.00 95.38 99 SER A O 1
ATOM 679 N N . VAL A 1 100 ? 9.716 9.304 -0.363 1.00 94.25 100 VAL A N 1
ATOM 680 C CA . VAL A 1 100 ? 8.558 10.196 -0.174 1.00 94.25 100 VAL A CA 1
ATOM 681 C C . VAL A 1 100 ? 7.654 10.219 -1.409 1.00 94.25 100 VAL A C 1
ATOM 683 O O . VAL A 1 100 ? 6.689 10.977 -1.474 1.00 94.25 100 VAL A O 1
ATOM 686 N N . SER A 1 101 ? 7.976 9.408 -2.417 1.00 93.12 101 SER A N 1
ATOM 687 C CA . SER A 1 101 ? 7.313 9.424 -3.721 1.00 93.12 101 SER A CA 1
ATOM 688 C C . SER A 1 101 ? 5.981 8.669 -3.730 1.00 93.12 101 SER A C 1
ATOM 690 O O . SER A 1 101 ? 5.191 8.845 -4.657 1.00 93.12 101 SER A O 1
ATOM 692 N N . LEU A 1 102 ? 5.713 7.843 -2.715 1.00 93.31 102 LEU A N 1
ATOM 693 C CA . LEU A 1 102 ? 4.492 7.055 -2.586 1.00 93.31 102 LEU A CA 1
ATOM 694 C C . LEU A 1 102 ? 3.594 7.660 -1.503 1.00 93.31 102 LEU A C 1
ATOM 696 O O . LEU A 1 102 ? 3.748 7.373 -0.325 1.00 93.31 102 LEU A O 1
ATOM 700 N N . PHE A 1 103 ? 2.671 8.528 -1.900 1.00 91.31 103 PHE A N 1
ATOM 701 C CA . PHE A 1 103 ? 1.717 9.243 -1.043 1.00 91.31 103 PHE A CA 1
ATOM 702 C C . PHE A 1 103 ? 2.384 10.081 0.062 1.00 91.31 103 PHE A C 1
ATOM 704 O O . PHE A 1 103 ? 1.837 10.241 1.147 1.00 91.31 103 PHE A O 1
ATOM 711 N N . GLY A 1 104 ? 3.577 10.623 -0.214 1.00 92.25 104 GLY A N 1
ATOM 712 C CA . GLY A 1 104 ? 4.404 11.331 0.772 1.00 92.25 104 GLY A CA 1
ATOM 713 C C . GLY A 1 104 ? 5.316 10.414 1.599 1.00 92.25 104 GLY A C 1
ATOM 714 O O . GLY A 1 104 ? 6.111 10.905 2.400 1.00 92.25 104 GLY A O 1
ATOM 715 N N . GLY A 1 105 ? 5.241 9.099 1.386 1.00 94.88 105 GLY A N 1
ATOM 716 C CA . GLY A 1 105 ? 6.014 8.075 2.081 1.00 94.88 105 GLY A CA 1
ATOM 717 C C . GLY A 1 105 ? 6.650 7.040 1.154 1.00 94.88 105 GLY A C 1
ATOM 718 O O . GLY A 1 105 ? 6.817 7.258 -0.051 1.00 94.88 105 GLY A O 1
ATOM 719 N N . GLY A 1 106 ? 7.051 5.920 1.756 1.00 96.44 106 GLY A N 1
ATOM 720 C CA . GLY A 1 106 ? 7.653 4.772 1.081 1.00 96.44 106 GLY A CA 1
ATOM 721 C C . GLY A 1 106 ? 7.099 3.438 1.602 1.00 96.44 106 GLY A C 1
ATOM 722 O O . GLY A 1 106 ? 6.562 3.382 2.708 1.00 96.44 106 GLY A O 1
ATOM 723 N N . PRO A 1 107 ? 7.194 2.351 0.823 1.00 97.38 107 PRO A N 1
ATOM 724 C CA . PRO A 1 107 ? 6.758 1.019 1.248 1.00 97.38 107 PRO A CA 1
ATOM 725 C C . PRO A 1 107 ? 7.655 0.450 2.356 1.00 97.38 107 PRO A C 1
ATOM 727 O O . PRO A 1 107 ? 8.870 0.560 2.264 1.00 97.38 107 PRO A O 1
ATOM 730 N N . ALA A 1 108 ? 7.083 -0.230 3.354 1.00 96.19 108 ALA A N 1
ATOM 731 C CA . ALA A 1 108 ? 7.809 -0.751 4.523 1.00 96.19 108 ALA A CA 1
ATOM 732 C C . ALA A 1 108 ? 9.095 -1.536 4.198 1.00 96.19 108 ALA A C 1
ATOM 734 O O . ALA A 1 108 ? 10.115 -1.351 4.855 1.00 96.19 108 ALA A O 1
ATOM 735 N N . ARG A 1 109 ? 9.068 -2.369 3.150 1.00 96.31 109 ARG A N 1
ATOM 736 C CA . ARG A 1 109 ? 10.194 -3.233 2.745 1.00 96.31 109 ARG A CA 1
ATOM 737 C C . ARG A 1 109 ? 10.706 -2.950 1.335 1.00 96.31 109 ARG A C 1
ATOM 739 O O . ARG A 1 109 ? 11.159 -3.858 0.638 1.00 96.31 109 ARG A O 1
ATOM 746 N N . GLY A 1 110 ? 10.530 -1.716 0.877 1.00 97.44 110 GLY A N 1
ATOM 747 C CA . GLY A 1 110 ? 10.856 -1.360 -0.492 1.00 97.44 110 GLY A CA 1
ATOM 748 C C . GLY A 1 110 ? 9.943 -2.008 -1.539 1.00 97.44 110 GLY A C 1
ATOM 749 O O . GLY A 1 110 ? 9.168 -2.941 -1.271 1.00 97.44 110 GLY A O 1
ATOM 750 N N . MET A 1 111 ? 10.015 -1.500 -2.765 1.00 97.75 111 MET A N 1
ATOM 751 C CA . MET A 1 111 ? 9.360 -2.119 -3.912 1.00 97.75 111 MET A CA 1
ATOM 752 C C . MET A 1 111 ? 10.046 -1.731 -5.221 1.00 97.75 111 MET A C 1
ATOM 754 O O . MET A 1 111 ? 10.127 -0.548 -5.554 1.00 97.75 111 MET A O 1
ATOM 758 N N . CYS A 1 112 ? 10.452 -2.723 -6.010 1.00 97.94 112 CYS A N 1
ATOM 759 C CA . CYS A 1 112 ? 10.891 -2.492 -7.379 1.00 97.94 112 CYS A CA 1
ATOM 760 C C . CYS A 1 112 ? 9.719 -2.073 -8.272 1.00 97.94 112 CYS A C 1
ATOM 762 O O . CYS A 1 112 ? 8.678 -2.730 -8.307 1.00 97.94 112 CYS A O 1
ATOM 764 N N . THR A 1 113 ? 9.893 -1.000 -9.038 1.00 97.44 113 THR A N 1
ATOM 765 C CA . THR A 1 113 ? 8.875 -0.457 -9.949 1.00 97.44 113 THR A CA 1
ATOM 766 C C . THR A 1 113 ? 9.525 0.276 -11.129 1.00 97.44 113 THR A C 1
ATOM 768 O O . THR A 1 113 ? 10.744 0.337 -11.241 1.00 97.44 113 THR A O 1
ATOM 771 N N . ILE A 1 114 ? 8.717 0.842 -12.023 1.00 96.69 114 ILE A N 1
ATOM 772 C CA . ILE A 1 114 ? 9.143 1.780 -13.065 1.00 96.69 114 ILE A CA 1
ATOM 773 C C . ILE A 1 114 ? 8.414 3.099 -12.835 1.00 96.69 114 ILE A C 1
ATOM 775 O O . ILE A 1 114 ? 7.206 3.110 -12.601 1.00 96.69 114 ILE A O 1
ATOM 779 N N . GLU A 1 115 ? 9.132 4.212 -12.945 1.00 95.94 115 GLU A N 1
ATOM 780 C CA . GLU A 1 115 ? 8.503 5.526 -13.019 1.00 95.94 115 GLU A CA 1
ATOM 781 C C . GLU A 1 115 ? 7.809 5.701 -14.379 1.00 95.94 115 GLU A C 1
ATOM 783 O O . GLU A 1 115 ? 8.417 5.552 -15.440 1.00 95.94 115 GLU A O 1
ATOM 788 N N . CYS A 1 116 ? 6.525 6.044 -14.352 1.00 96.56 116 CYS A N 1
ATOM 789 C CA . CYS A 1 116 ? 5.690 6.219 -15.540 1.00 96.56 116 CYS A CA 1
ATOM 790 C C . CYS A 1 116 ? 5.075 7.626 -15.634 1.00 96.56 116 CYS A C 1
ATOM 792 O O . CYS A 1 116 ? 4.228 7.873 -16.490 1.00 96.56 116 CYS A O 1
ATOM 794 N N . SER A 1 117 ? 5.542 8.566 -14.804 1.00 93.50 117 SER A N 1
ATOM 795 C CA . SER A 1 117 ? 5.096 9.970 -14.760 1.00 93.50 117 SER A CA 1
ATOM 796 C C . SER A 1 117 ? 5.202 10.679 -16.119 1.00 93.50 117 SER A C 1
ATOM 798 O O . SER A 1 117 ? 4.318 11.435 -16.515 1.00 93.50 117 SER A O 1
ATOM 800 N N . THR A 1 118 ? 6.277 10.410 -16.867 1.00 94.25 118 THR A N 1
ATOM 801 C CA . THR A 1 118 ? 6.553 11.014 -18.183 1.00 94.25 118 THR A CA 1
ATOM 802 C C . THR A 1 118 ? 6.163 10.117 -19.357 1.00 94.25 118 THR A C 1
ATOM 804 O O . THR A 1 118 ? 5.991 10.603 -20.476 1.00 94.25 118 THR A O 1
ATOM 807 N N . ASN A 1 119 ? 6.009 8.815 -19.112 1.00 94.69 119 ASN A N 1
ATOM 808 C CA . ASN A 1 119 ? 5.636 7.819 -20.108 1.00 94.69 119 ASN A CA 1
ATOM 809 C C . ASN A 1 119 ? 4.662 6.799 -19.495 1.00 94.69 119 ASN A C 1
ATOM 811 O O . ASN A 1 119 ? 5.097 5.741 -19.034 1.00 94.69 119 ASN A O 1
ATOM 815 N N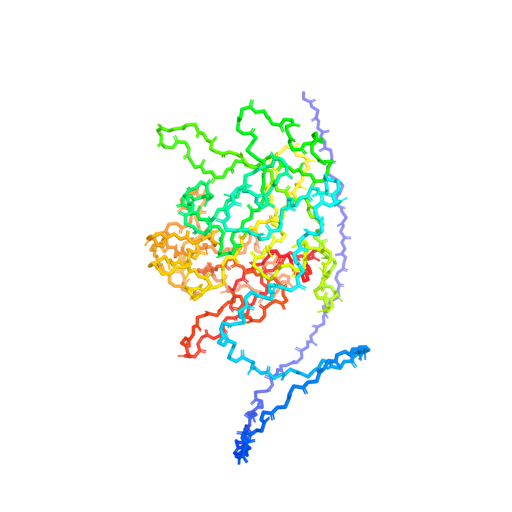 . PRO A 1 120 ? 3.345 7.067 -19.534 1.00 91.69 120 PRO A N 1
ATOM 816 C CA . PRO A 1 120 ? 2.340 6.147 -19.000 1.00 91.69 120 PRO A CA 1
ATOM 817 C C . PRO A 1 120 ? 2.377 4.746 -19.638 1.00 91.69 120 PRO A C 1
ATOM 819 O O . PRO A 1 120 ? 1.991 3.769 -19.002 1.00 91.69 120 PRO A O 1
ATOM 822 N N . GLY A 1 121 ? 2.888 4.626 -20.872 1.00 95.31 121 GLY A N 1
ATOM 8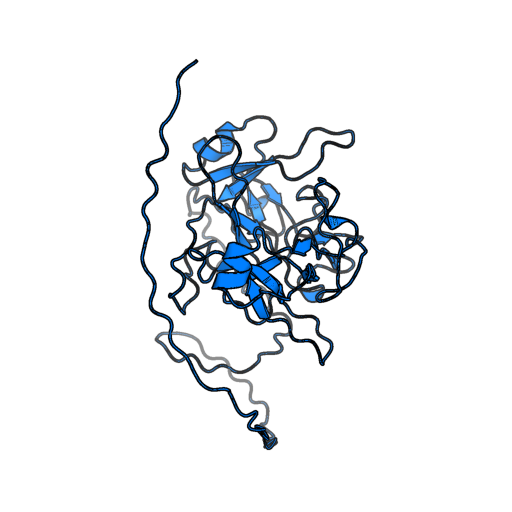23 C CA . GLY A 1 121 ? 3.051 3.348 -21.573 1.00 95.31 121 GLY A CA 1
ATOM 824 C C . GLY A 1 121 ? 4.240 2.506 -21.095 1.00 95.31 121 GLY A C 1
ATOM 825 O O . GLY A 1 121 ? 4.379 1.364 -21.527 1.00 95.31 121 GLY A O 1
ATOM 826 N N . ALA A 1 122 ? 5.096 3.030 -20.208 1.00 95.44 122 ALA A N 1
ATOM 827 C CA . ALA A 1 122 ? 6.242 2.293 -19.675 1.00 95.44 122 ALA A CA 1
ATOM 828 C C . ALA A 1 122 ? 5.816 1.031 -18.905 1.00 95.44 122 ALA A C 1
ATOM 830 O O . ALA A 1 122 ? 6.482 0.003 -19.001 1.00 95.44 122 ALA A O 1
ATOM 831 N N . CYS A 1 123 ? 4.680 1.089 -18.203 1.00 95.31 123 CYS A N 1
ATOM 832 C CA . CYS A 1 123 ? 4.149 -0.050 -17.456 1.00 95.31 123 CYS A CA 1
ATOM 833 C C . CYS A 1 123 ? 3.695 -1.177 -18.384 1.00 95.31 123 CYS A C 1
ATOM 835 O O . CYS A 1 123 ? 4.135 -2.309 -18.219 1.00 95.31 123 CYS A O 1
ATOM 837 N N . GLU A 1 124 ? 2.883 -0.858 -19.395 1.00 94.56 124 GLU A N 1
ATOM 838 C CA . GLU A 1 124 ? 2.379 -1.839 -20.365 1.00 94.56 124 GLU A CA 1
ATOM 839 C C . GLU A 1 124 ? 3.518 -2.461 -21.186 1.00 94.56 124 GLU A C 1
ATOM 841 O O . GLU A 1 124 ? 3.508 -3.660 -21.461 1.00 94.56 124 GLU A O 1
ATOM 846 N N . ALA A 1 125 ? 4.537 -1.661 -21.527 1.00 94.12 125 ALA A N 1
ATOM 847 C CA . ALA A 1 125 ? 5.733 -2.140 -22.212 1.00 94.12 125 ALA A CA 1
ATOM 848 C C . ALA A 1 125 ? 6.554 -3.125 -21.362 1.00 94.12 125 ALA A C 1
ATOM 850 O O . ALA A 1 125 ? 7.185 -4.023 -21.919 1.00 94.12 125 ALA A O 1
ATOM 851 N N . ALA A 1 126 ? 6.548 -2.964 -20.035 1.00 92.50 126 ALA A N 1
ATOM 852 C CA . ALA A 1 126 ? 7.184 -3.893 -19.109 1.00 92.50 126 ALA A CA 1
ATOM 853 C C . ALA A 1 126 ? 6.343 -5.160 -18.889 1.00 92.50 126 ALA A C 1
ATOM 855 O O . ALA A 1 126 ? 6.880 -6.265 -18.876 1.00 92.50 126 ALA A O 1
ATOM 856 N N . SER A 1 127 ? 5.026 -5.016 -18.727 1.00 92.81 127 SER A N 1
ATOM 857 C CA . SER A 1 127 ? 4.073 -6.126 -18.686 1.00 92.81 127 SER A CA 1
ATOM 858 C C . SER A 1 127 ? 2.642 -5.623 -18.894 1.00 92.81 127 SER A C 1
ATOM 860 O O . SER A 1 127 ? 2.261 -4.608 -18.308 1.00 92.81 127 SER A O 1
ATOM 862 N N . PRO A 1 128 ? 1.777 -6.378 -19.598 1.00 91.94 128 PRO A N 1
ATOM 863 C CA . PRO A 1 128 ? 0.349 -6.061 -19.677 1.00 91.94 128 PRO A CA 1
ATOM 864 C C . PRO A 1 128 ? -0.370 -6.141 -18.318 1.00 91.94 128 PRO A C 1
ATOM 866 O O . PRO A 1 128 ? -1.517 -5.724 -18.208 1.00 91.94 128 PRO A O 1
ATOM 869 N N . SER A 1 129 ? 0.274 -6.706 -17.291 1.00 91.56 129 SER A N 1
ATOM 870 C CA . SER A 1 129 ? -0.242 -6.786 -15.918 1.00 91.56 129 SER A CA 1
ATOM 871 C C . SER A 1 129 ? 0.260 -5.652 -15.018 1.00 91.56 129 SER A C 1
ATOM 873 O O . SER A 1 129 ? 0.218 -5.791 -13.799 1.00 91.56 129 SER A O 1
ATOM 875 N N . PHE A 1 130 ? 0.765 -4.545 -15.574 1.00 94.44 130 PHE A N 1
ATOM 876 C CA . PHE A 1 130 ? 1.099 -3.347 -14.801 1.00 94.44 130 PHE A CA 1
ATOM 877 C C . PHE A 1 130 ? 0.206 -2.169 -15.170 1.00 94.44 130 PHE A C 1
ATOM 879 O O . PHE A 1 130 ? -0.081 -1.925 -16.340 1.00 94.44 130 PHE A O 1
ATOM 886 N N . ALA A 1 131 ? -0.178 -1.395 -14.160 1.00 94.81 131 ALA A N 1
ATOM 887 C CA . ALA A 1 131 ? -0.886 -0.135 -14.322 1.00 94.81 131 ALA A CA 1
ATOM 888 C C . ALA A 1 131 ? -0.010 1.024 -13.842 1.00 94.81 131 ALA A C 1
ATOM 890 O O . ALA A 1 131 ? 0.637 0.924 -12.800 1.00 94.81 131 ALA A O 1
ATOM 891 N N . CYS A 1 132 ? -0.009 2.124 -14.596 1.00 95.69 132 CYS A N 1
ATOM 892 C CA . CYS A 1 132 ? 0.601 3.377 -14.162 1.00 95.69 132 CYS A CA 1
ATOM 893 C C . CYS A 1 132 ? -0.347 4.080 -13.191 1.00 95.69 132 CYS A C 1
ATOM 895 O O . CYS A 1 132 ? -1.474 4.408 -13.566 1.00 95.69 132 CYS A O 1
ATOM 897 N N . VAL A 1 133 ? 0.094 4.293 -11.956 1.00 94.12 133 VAL A N 1
ATOM 898 C CA . VAL A 1 133 ? -0.724 4.881 -10.891 1.00 94.12 133 VAL A CA 1
ATOM 899 C C . VAL A 1 133 ? -0.048 6.143 -10.396 1.00 94.12 133 VAL A C 1
ATOM 901 O O . VAL A 1 133 ? 1.131 6.116 -10.046 1.00 94.12 133 VAL A O 1
ATOM 904 N N . GLU A 1 134 ? -0.797 7.240 -10.354 1.00 93.25 134 GLU A N 1
ATOM 905 C CA . GLU A 1 134 ? -0.355 8.488 -9.736 1.00 93.25 134 GLU A CA 1
ATOM 906 C C . GLU A 1 134 ? -0.357 8.333 -8.213 1.00 93.25 134 GLU A C 1
ATOM 908 O O . GLU A 1 134 ? -1.361 7.949 -7.613 1.00 93.25 134 GLU A O 1
ATOM 913 N N . THR A 1 135 ? 0.774 8.619 -7.575 1.00 90.00 135 THR A N 1
ATOM 914 C CA . THR A 1 135 ? 0.995 8.301 -6.160 1.00 90.00 135 THR A CA 1
ATOM 915 C C . THR A 1 135 ? 1.072 9.526 -5.267 1.00 90.00 135 THR A C 1
ATOM 917 O O . THR A 1 135 ? 1.530 9.423 -4.140 1.00 90.00 135 THR A O 1
ATOM 920 N N . GLY A 1 136 ? 0.642 10.711 -5.690 1.00 78.94 136 GLY A N 1
ATOM 921 C CA . GLY A 1 136 ? 0.642 11.841 -4.765 1.00 78.94 136 GLY A CA 1
ATOM 922 C C . GLY A 1 136 ? 0.113 13.144 -5.339 1.00 78.94 136 GLY A C 1
ATOM 923 O O . GLY A 1 136 ? 0.101 13.331 -6.558 1.00 78.94 136 GLY A O 1
ATOM 924 N N . PRO A 1 137 ? -0.315 14.070 -4.462 1.00 63.88 137 PRO A N 1
ATOM 925 C CA . PRO A 1 137 ? -0.784 15.373 -4.889 1.00 63.88 137 PRO A CA 1
ATOM 926 C C . PRO A 1 137 ? 0.374 16.202 -5.453 1.00 63.88 137 PRO A C 1
ATOM 928 O O . PRO A 1 137 ? 1.438 16.327 -4.848 1.00 63.88 137 PRO A O 1
ATOM 931 N N . SER A 1 138 ? 0.137 16.839 -6.600 1.00 48.31 138 SER A N 1
ATOM 932 C CA . SER A 1 138 ? 1.019 17.836 -7.216 1.00 48.31 138 SER A CA 1
ATOM 933 C C . SER A 1 138 ? 1.038 19.151 -6.425 1.00 48.31 138 SER A C 1
ATOM 935 O O . SER A 1 138 ? 0.768 20.219 -6.975 1.00 48.31 138 SER A O 1
ATOM 937 N N . THR A 1 139 ? 1.314 19.140 -5.120 1.00 45.69 139 THR A N 1
ATOM 938 C CA . THR A 1 139 ? 1.537 20.396 -4.387 1.00 45.69 139 THR A CA 1
ATOM 939 C C . THR A 1 139 ? 2.916 20.943 -4.741 1.00 45.69 139 THR A C 1
ATOM 941 O O . THR A 1 139 ? 3.896 20.714 -4.043 1.00 45.69 139 THR A O 1
ATOM 944 N N . GLY A 1 140 ? 2.986 21.657 -5.868 1.00 59.12 140 GLY A N 1
ATOM 945 C CA . GLY A 1 140 ? 4.175 22.387 -6.320 1.00 59.12 140 GLY A CA 1
ATOM 946 C C . GLY A 1 140 ? 5.194 21.586 -7.141 1.00 59.12 140 GLY A C 1
ATOM 947 O O . GLY A 1 140 ? 6.241 22.138 -7.467 1.00 59.12 140 GLY A O 1
ATOM 948 N N . GLY A 1 141 ? 4.897 20.334 -7.510 1.00 65.94 141 GLY A N 1
ATOM 949 C CA . GLY A 1 141 ? 5.754 19.478 -8.342 1.00 65.94 141 GLY A CA 1
ATOM 950 C C . GLY A 1 141 ? 4.957 18.592 -9.303 1.00 65.94 141 GLY A C 1
ATOM 951 O O . GLY A 1 141 ? 3.735 18.493 -9.192 1.00 65.94 141 GLY A O 1
ATOM 952 N N . THR A 1 142 ? 5.641 17.966 -10.263 1.00 73.25 142 THR A N 1
ATOM 953 C CA . THR A 1 142 ? 5.054 16.968 -11.171 1.00 73.25 142 THR A CA 1
ATOM 954 C C . THR A 1 142 ? 4.529 15.790 -10.347 1.00 73.25 142 THR A C 1
ATOM 956 O O . THR A 1 142 ? 5.256 15.300 -9.484 1.00 73.25 142 THR A O 1
ATOM 959 N N . ALA A 1 143 ? 3.284 15.351 -10.574 1.00 83.50 143 ALA A N 1
ATOM 960 C CA . ALA A 1 143 ? 2.773 14.133 -9.942 1.00 83.50 143 ALA A CA 1
ATOM 961 C C . ALA A 1 143 ? 3.730 12.971 -10.238 1.00 83.50 143 ALA A C 1
ATOM 963 O O . ALA A 1 143 ? 4.047 12.707 -11.400 1.00 83.50 143 ALA A O 1
ATOM 964 N N . ALA A 1 144 ? 4.205 12.302 -9.189 1.00 91.25 144 ALA A N 1
ATOM 965 C CA . ALA A 1 144 ? 4.917 11.050 -9.361 1.00 91.25 144 ALA A CA 1
ATOM 966 C C . ALA A 1 144 ? 3.903 9.970 -9.749 1.00 91.25 144 ALA A C 1
ATOM 968 O O . ALA A 1 144 ? 2.787 9.934 -9.223 1.00 91.25 144 ALA A O 1
ATOM 969 N N . ALA A 1 145 ? 4.292 9.107 -10.682 1.00 94.75 145 ALA A N 1
ATOM 970 C CA . ALA A 1 145 ? 3.500 7.952 -11.058 1.00 94.75 145 ALA A CA 1
ATOM 971 C C . ALA A 1 145 ? 4.420 6.753 -11.245 1.00 94.75 145 ALA A C 1
ATOM 973 O O . ALA A 1 145 ? 5.501 6.880 -11.830 1.00 94.75 145 ALA A O 1
ATOM 974 N N . PHE A 1 146 ? 3.980 5.601 -10.753 1.00 96.75 146 PHE A N 1
ATOM 975 C CA . PHE A 1 146 ? 4.751 4.364 -10.758 1.00 96.75 146 PHE A CA 1
ATOM 976 C C . PHE A 1 146 ? 3.916 3.196 -11.273 1.00 96.75 146 PHE A C 1
ATOM 978 O O . PHE A 1 146 ? 2.684 3.224 -11.234 1.00 96.75 146 PHE A O 1
ATOM 985 N N . CYS A 1 147 ? 4.595 2.167 -11.766 1.00 97.31 147 CYS A N 1
ATOM 986 C CA . CYS A 1 147 ? 3.964 0.947 -12.241 1.00 97.31 147 CYS A CA 1
ATOM 987 C C . CYS A 1 147 ? 3.665 -0.008 -11.082 1.00 97.31 147 CYS A C 1
ATOM 989 O O . CYS A 1 147 ? 4.576 -0.442 -10.375 1.00 97.31 147 CYS A O 1
ATOM 991 N N . PHE A 1 148 ? 2.402 -0.394 -10.929 1.00 96.81 148 PHE A N 1
ATOM 992 C CA . PHE A 1 148 ? 1.967 -1.374 -9.935 1.00 96.81 148 PHE A CA 1
ATOM 993 C C . PHE A 1 148 ? 1.396 -2.609 -10.611 1.00 96.81 148 PHE A C 1
ATOM 995 O O . PHE A 1 148 ? 0.729 -2.510 -11.642 1.00 96.81 148 PHE A O 1
ATOM 1002 N N . MET A 1 149 ? 1.646 -3.775 -10.012 1.00 95.56 149 MET A N 1
ATOM 1003 C CA . MET A 1 149 ? 1.082 -5.041 -10.472 1.00 95.56 149 MET A CA 1
ATOM 1004 C C . MET A 1 149 ? -0.430 -5.017 -10.346 1.00 95.56 149 MET A C 1
ATOM 1006 O O . MET A 1 149 ? -0.955 -4.834 -9.253 1.00 95.56 149 MET A O 1
ATOM 1010 N N . SER A 1 150 ? -1.128 -5.225 -11.457 1.00 94.56 150 SER A N 1
ATOM 1011 C CA . SER A 1 150 ? -2.554 -5.493 -11.443 1.00 94.56 150 SER A CA 1
ATOM 1012 C C . SER A 1 150 ? -2.816 -6.783 -10.680 1.00 94.56 150 SER A C 1
ATOM 1014 O O . SER A 1 150 ? -2.092 -7.767 -10.841 1.00 94.56 150 SER A O 1
ATOM 1016 N N . CYS A 1 151 ? -3.879 -6.804 -9.901 1.00 94.44 151 CYS A N 1
ATOM 1017 C CA . CYS A 1 151 ? -4.319 -7.981 -9.175 1.00 94.44 151 CYS A CA 1
ATOM 1018 C C . CYS A 1 151 ? -5.802 -8.225 -9.439 1.00 94.44 151 CYS A C 1
ATOM 1020 O O . CYS A 1 151 ? -6.516 -7.376 -9.971 1.00 94.44 151 CYS A O 1
ATOM 1022 N N . VAL A 1 152 ? -6.258 -9.422 -9.089 1.00 91.00 152 VAL A N 1
ATOM 1023 C CA . VAL A 1 152 ? -7.670 -9.791 -9.156 1.00 91.00 152 VAL A CA 1
ATOM 1024 C C . VAL A 1 152 ? -8.158 -9.935 -7.726 1.00 91.00 152 VAL A C 1
ATOM 1026 O O . VAL A 1 152 ? -7.523 -10.641 -6.937 1.00 91.00 152 VAL A O 1
ATOM 1029 N N . GLN A 1 153 ? -9.268 -9.275 -7.394 1.00 85.88 153 GLN A N 1
ATOM 1030 C CA . GLN A 1 153 ? -9.889 -9.493 -6.094 1.00 85.88 153 GLN A CA 1
ATOM 1031 C C . GLN A 1 153 ? -10.383 -10.935 -5.973 1.00 85.88 153 GLN A C 1
ATOM 1033 O O . GLN A 1 153 ? -10.908 -11.521 -6.925 1.00 85.88 153 GLN A O 1
ATOM 1038 N N . GLY A 1 154 ? -10.102 -11.537 -4.822 1.00 75.06 154 GLY A N 1
ATOM 1039 C CA . GLY A 1 154 ? -10.310 -12.959 -4.595 1.00 75.06 154 GLY A CA 1
ATOM 1040 C C . GLY A 1 154 ? -11.761 -13.266 -4.231 1.00 75.06 154 GLY A C 1
ATOM 1041 O O . GLY A 1 154 ? -12.400 -12.474 -3.551 1.00 75.06 154 GLY A O 1
ATOM 1042 N N . PRO A 1 155 ? -12.307 -14.437 -4.602 1.00 74.38 155 PRO A N 1
ATOM 1043 C CA . PRO A 1 155 ? -13.610 -14.843 -4.089 1.00 74.38 155 PRO A CA 1
ATOM 1044 C C . PRO A 1 155 ? -13.569 -14.930 -2.546 1.00 74.38 155 PRO A C 1
ATOM 1046 O O . PRO A 1 155 ? -12.577 -15.420 -1.998 1.00 74.38 155 PRO A O 1
ATOM 1049 N N . PRO A 1 156 ? -14.648 -14.548 -1.838 1.00 58.31 156 PRO A N 1
ATOM 1050 C CA . PRO A 1 156 ? -14.676 -14.345 -0.378 1.00 58.31 156 PRO A CA 1
ATOM 1051 C C . PRO A 1 156 ? -14.542 -15.612 0.491 1.00 58.31 156 PRO A C 1
ATOM 1053 O O . PRO A 1 156 ? -14.833 -15.584 1.682 1.00 58.31 156 PRO A O 1
ATOM 1056 N N . TYR A 1 157 ? -14.121 -16.744 -0.082 1.00 58.72 157 TYR A N 1
ATOM 1057 C CA . TYR A 1 157 ? -14.149 -18.057 0.575 1.00 58.72 157 TYR A CA 1
ATOM 1058 C C . TYR A 1 157 ? -12.866 -18.881 0.434 1.00 58.72 157 TYR A C 1
ATOM 1060 O O . TYR A 1 157 ? -12.865 -20.063 0.778 1.00 58.72 157 TYR A O 1
ATOM 1068 N N . GLN A 1 158 ? -11.775 -18.303 -0.070 1.00 65.50 158 GLN A N 1
ATOM 1069 C CA . GLN A 1 158 ? -10.471 -18.955 0.057 1.00 65.50 158 GLN A CA 1
ATOM 1070 C C . GLN A 1 158 ? -9.915 -18.645 1.446 1.00 65.50 158 GLN A C 1
ATOM 1072 O O . GLN A 1 158 ? -9.919 -17.490 1.853 1.00 65.50 158 GLN A O 1
ATOM 1077 N N . GLN A 1 159 ? -9.530 -19.679 2.199 1.00 65.38 159 GLN A N 1
ATOM 1078 C CA . GLN A 1 159 ? -8.937 -19.493 3.530 1.00 65.38 159 GLN A CA 1
ATOM 1079 C C . GLN A 1 159 ? -7.447 -19.169 3.447 1.00 65.38 159 GLN A C 1
ATOM 1081 O O . GLN A 1 159 ? -6.929 -18.462 4.304 1.00 65.38 159 GLN A O 1
ATOM 1086 N N . ASP A 1 160 ? -6.789 -19.632 2.385 1.00 78.25 160 ASP A N 1
ATOM 1087 C CA . ASP A 1 160 ? -5.355 -19.468 2.221 1.00 78.25 160 ASP A CA 1
ATOM 1088 C C . ASP A 1 160 ? -5.044 -18.221 1.397 1.00 78.25 160 ASP A C 1
ATOM 1090 O O . ASP A 1 160 ? -5.663 -17.941 0.366 1.00 78.25 160 ASP A O 1
ATOM 1094 N N . PHE A 1 161 ? -4.048 -17.480 1.863 1.00 80.25 161 PHE A N 1
ATOM 1095 C CA . PHE A 1 161 ? -3.467 -16.373 1.131 1.00 80.25 161 PHE A CA 1
ATOM 1096 C C . PHE A 1 161 ? -2.758 -16.900 -0.127 1.00 80.25 161 PHE A C 1
ATOM 1098 O O . PHE A 1 161 ? -1.828 -17.705 -0.045 1.00 80.25 161 PHE A O 1
ATOM 1105 N N . ASP A 1 162 ? -3.222 -16.476 -1.307 1.00 83.44 162 ASP A N 1
ATOM 1106 C CA . ASP A 1 162 ? -2.627 -16.890 -2.578 1.00 83.44 162 ASP A CA 1
ATOM 1107 C C . ASP A 1 162 ? -1.219 -16.299 -2.708 1.00 83.44 162 ASP A C 1
ATOM 1109 O O . ASP A 1 162 ? -1.054 -15.104 -2.950 1.00 83.44 162 ASP A O 1
ATOM 1113 N N . ALA A 1 163 ? -0.198 -17.152 -2.619 1.00 85.50 163 ALA A N 1
ATOM 1114 C CA . ALA A 1 163 ? 1.205 -16.767 -2.771 1.00 85.50 163 ALA A CA 1
ATOM 1115 C C . ALA A 1 163 ? 1.530 -16.101 -4.126 1.00 85.50 163 ALA A C 1
ATOM 1117 O O . ALA A 1 163 ? 2.601 -15.520 -4.291 1.00 85.50 163 ALA A O 1
ATOM 1118 N N . LYS A 1 164 ? 0.637 -16.176 -5.121 1.00 87.25 164 LYS A N 1
ATOM 1119 C CA . LYS A 1 164 ? 0.780 -15.459 -6.397 1.00 87.25 164 LYS A CA 1
ATOM 1120 C C . LYS A 1 164 ? 0.214 -14.045 -6.341 1.00 87.25 164 LYS A C 1
ATOM 1122 O O . LYS A 1 164 ? 0.684 -13.170 -7.070 1.00 87.25 164 LYS A O 1
ATOM 1127 N N . LYS A 1 165 ? -0.785 -13.799 -5.495 1.00 89.69 165 LYS A N 1
ATOM 1128 C CA . LYS A 1 165 ? -1.409 -12.487 -5.351 1.00 89.69 165 LYS A CA 1
ATOM 1129 C C . LYS A 1 165 ? -0.429 -11.545 -4.675 1.00 89.69 165 LYS A C 1
ATOM 1131 O O . LYS A 1 165 ? 0.071 -11.830 -3.593 1.00 89.69 165 LYS A O 1
ATOM 1136 N N . CYS A 1 166 ? -0.110 -10.442 -5.345 1.00 94.75 166 CYS A N 1
ATOM 1137 C CA . CYS A 1 166 ? 0.878 -9.483 -4.851 1.00 94.75 166 CYS A CA 1
ATOM 1138 C C . CYS A 1 166 ? 2.216 -10.132 -4.463 1.00 94.75 166 CYS A C 1
ATOM 1140 O O . CYS A 1 166 ? 2.842 -9.732 -3.488 1.00 94.75 166 CYS A O 1
ATOM 1142 N N . HIS A 1 167 ? 2.636 -11.155 -5.221 1.00 93.25 167 HIS A N 1
ATOM 1143 C CA . HIS A 1 167 ? 3.832 -11.961 -4.942 1.00 93.25 167 HIS A CA 1
ATOM 1144 C C . HIS A 1 167 ? 3.850 -12.615 -3.556 1.00 93.25 167 HIS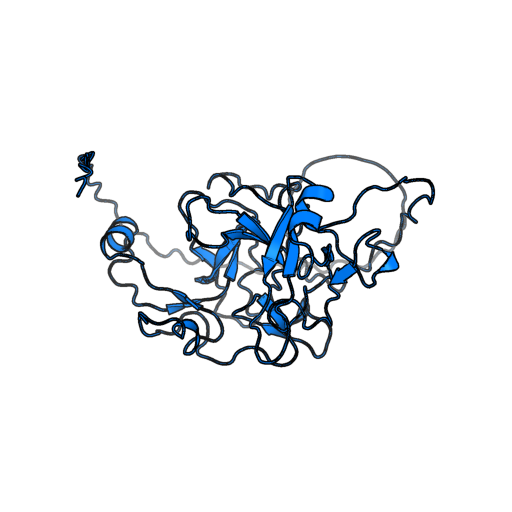 A C 1
ATOM 1146 O O . HIS A 1 167 ? 4.919 -12.885 -3.014 1.00 93.25 167 HIS A O 1
ATOM 1152 N N . GLY A 1 168 ? 2.682 -12.841 -2.958 1.00 91.06 168 GLY A N 1
ATOM 1153 C CA . GLY A 1 168 ? 2.603 -13.443 -1.640 1.00 91.06 168 GLY A CA 1
ATOM 1154 C C . GLY A 1 168 ? 3.124 -12.517 -0.534 1.00 91.06 168 GLY A C 1
ATOM 1155 O O . GLY A 1 168 ? 3.551 -12.986 0.519 1.00 91.06 168 GLY A O 1
ATOM 1156 N N . ARG A 1 169 ? 3.118 -11.202 -0.759 1.00 92.88 169 ARG A N 1
ATOM 1157 C CA . ARG A 1 169 ? 3.581 -10.218 0.218 1.00 92.88 169 ARG A CA 1
ATOM 1158 C C . ARG A 1 169 ? 2.461 -9.810 1.168 1.00 92.88 169 ARG A C 1
ATOM 1160 O O . ARG A 1 169 ? 1.455 -9.263 0.732 1.00 92.88 169 ARG A O 1
ATOM 1167 N N . HIS A 1 170 ? 2.681 -10.004 2.466 1.00 90.81 170 HIS A N 1
ATOM 1168 C CA . HIS A 1 170 ? 1.776 -9.525 3.520 1.00 90.81 170 HIS A CA 1
ATOM 1169 C C . HIS A 1 170 ? 1.812 -8.000 3.703 1.00 90.81 170 HIS A C 1
ATOM 1171 O O . HIS A 1 170 ? 0.884 -7.430 4.260 1.00 90.81 170 HIS A O 1
ATOM 1177 N N . ASP A 1 171 ? 2.855 -7.328 3.211 1.00 94.12 171 ASP A N 1
ATOM 1178 C CA . ASP A 1 171 ? 2.972 -5.866 3.199 1.00 94.12 171 ASP A CA 1
ATOM 1179 C C . ASP A 1 171 ? 2.436 -5.239 1.897 1.00 94.12 171 ASP A C 1
ATOM 1181 O O . ASP A 1 171 ? 2.841 -4.143 1.503 1.00 94.12 171 ASP A O 1
ATOM 1185 N N . MET A 1 172 ? 1.537 -5.950 1.208 1.00 95.94 172 MET A N 1
ATOM 1186 C CA . MET A 1 172 ? 0.847 -5.520 -0.007 1.00 95.94 172 MET A CA 1
ATOM 1187 C C . MET A 1 172 ? -0.641 -5.874 0.075 1.00 95.94 172 MET A C 1
ATOM 1189 O O . MET A 1 172 ? -1.004 -6.969 0.495 1.00 95.94 172 MET A O 1
ATOM 1193 N N . ALA A 1 173 ? -1.495 -4.977 -0.409 1.00 95.44 173 ALA A N 1
ATOM 1194 C CA . ALA A 1 173 ? -2.933 -5.188 -0.522 1.00 95.44 173 ALA A CA 1
ATOM 1195 C C . ALA A 1 173 ? -3.389 -5.021 -1.973 1.00 95.44 173 ALA A C 1
ATOM 1197 O O . ALA A 1 173 ? -3.033 -4.045 -2.643 1.00 95.44 173 ALA A O 1
ATOM 1198 N N . CYS A 1 174 ? -4.236 -5.928 -2.455 1.00 95.81 174 CYS A N 1
ATOM 1199 C CA . CYS A 1 174 ? -4.924 -5.751 -3.726 1.00 95.81 174 CYS A CA 1
ATOM 1200 C C . CYS A 1 174 ? -6.035 -4.696 -3.580 1.00 95.81 174 CYS A C 1
ATOM 1202 O O . CYS A 1 174 ? -7.114 -4.959 -3.043 1.00 95.81 174 CYS A O 1
ATOM 1204 N N . THR A 1 175 ? -5.739 -3.482 -4.039 1.00 93.81 175 THR A N 1
ATOM 1205 C CA . THR A 1 175 ? -6.539 -2.268 -3.835 1.00 93.81 175 THR A CA 1
ATOM 1206 C C . THR A 1 175 ? -7.217 -1.837 -5.128 1.00 93.81 175 THR A C 1
ATOM 1208 O O . THR A 1 175 ? -6.562 -1.755 -6.167 1.00 93.81 175 THR A O 1
ATOM 1211 N N . TYR A 1 176 ? -8.504 -1.489 -5.074 1.00 90.88 176 TYR A N 1
ATOM 1212 C CA . TYR A 1 176 ? -9.211 -0.903 -6.216 1.00 90.88 176 TYR A CA 1
ATOM 1213 C C . TYR A 1 176 ? -8.907 0.588 -6.381 1.00 90.88 176 TYR A C 1
ATOM 1215 O O . TYR A 1 176 ? -9.120 1.390 -5.475 1.00 90.88 176 TYR A O 1
ATOM 1223 N N . LEU A 1 177 ? -8.497 0.981 -7.586 1.00 86.94 177 LEU A N 1
ATOM 1224 C CA . LEU A 1 177 ? -8.267 2.377 -7.947 1.00 86.94 177 LEU A CA 1
ATOM 1225 C C . LEU A 1 177 ? -9.499 2.976 -8.638 1.00 86.94 177 LEU A C 1
ATOM 1227 O O . LEU A 1 177 ? -9.508 3.163 -9.850 1.00 86.94 177 LEU A O 1
ATOM 1231 N N . GLY A 1 178 ? -10.536 3.283 -7.852 1.00 75.19 178 GLY A N 1
ATOM 1232 C CA . GLY A 1 178 ? -11.708 4.071 -8.265 1.00 75.19 178 GLY A CA 1
ATOM 1233 C C . GLY A 1 178 ? -12.606 3.485 -9.376 1.00 75.19 178 GLY A C 1
ATOM 1234 O O . GLY A 1 178 ? -12.264 2.553 -10.096 1.00 75.19 178 GLY A O 1
ATOM 1235 N N . GLU A 1 179 ? -13.799 4.074 -9.528 1.00 54.44 179 GLU A N 1
ATOM 1236 C CA . GLU A 1 179 ? -14.825 3.693 -10.526 1.00 54.44 179 GLU A CA 1
ATOM 1237 C C . GLU A 1 179 ? -14.916 4.679 -11.715 1.00 54.44 179 GLU A C 1
ATOM 1239 O O . GLU A 1 179 ? -15.803 4.595 -12.573 1.00 54.44 179 GLU A O 1
ATOM 1244 N N . GLY A 1 180 ? -14.010 5.657 -11.780 1.00 43.50 180 GLY A N 1
ATOM 1245 C CA . GLY A 1 180 ? -14.047 6.736 -12.765 1.00 43.50 180 GLY A CA 1
ATOM 1246 C C . GLY A 1 180 ? -13.656 6.274 -14.170 1.00 43.50 180 GLY A C 1
ATOM 1247 O O . GLY A 1 180 ? -12.475 6.220 -14.482 1.00 43.50 180 GLY A O 1
ATOM 1248 N N . ALA A 1 181 ? -14.658 6.047 -15.030 1.00 34.53 181 ALA A N 1
ATOM 1249 C CA . ALA A 1 181 ? -14.574 5.808 -16.485 1.00 34.53 181 ALA A CA 1
ATOM 1250 C C . ALA A 1 181 ? -14.532 4.350 -17.002 1.00 34.53 181 ALA A C 1
ATOM 1252 O O . ALA A 1 181 ? -14.262 4.134 -18.183 1.00 34.53 181 ALA A O 1
ATOM 1253 N N . GLY A 1 182 ? -14.967 3.371 -16.201 1.00 46.88 182 GLY A N 1
ATOM 1254 C CA . GLY A 1 182 ? -15.600 2.159 -16.753 1.00 46.88 182 GLY A CA 1
ATOM 1255 C C . GLY A 1 182 ? -14.807 0.852 -16.726 1.00 46.88 182 GLY A C 1
ATOM 1256 O O . GLY A 1 182 ? -15.327 -0.147 -17.218 1.00 46.88 182 GLY A O 1
ATOM 1257 N N . VAL A 1 183 ? -13.621 0.814 -16.114 1.00 54.31 183 VAL A N 1
ATOM 1258 C CA . VAL A 1 183 ? -12.977 -0.439 -15.686 1.00 54.31 183 VAL A CA 1
ATOM 1259 C C . VAL A 1 183 ? -12.309 -0.185 -14.338 1.00 54.31 183 VAL A C 1
ATOM 1261 O O . VAL A 1 183 ? -11.375 0.605 -14.259 1.00 54.31 183 VAL A O 1
ATOM 1264 N N . ALA A 1 184 ? -12.811 -0.818 -13.277 1.00 71.06 184 ALA A N 1
ATOM 1265 C CA . ALA A 1 184 ? -12.143 -0.803 -11.983 1.00 71.06 184 ALA A CA 1
ATOM 1266 C C . ALA A 1 184 ? -10.860 -1.637 -12.099 1.00 71.06 184 ALA A C 1
ATOM 1268 O O . ALA A 1 184 ? -10.924 -2.852 -12.300 1.00 71.06 184 ALA A O 1
ATOM 1269 N N . THR A 1 185 ? -9.702 -0.986 -12.005 1.00 88.06 185 THR A N 1
ATOM 1270 C CA . THR A 1 185 ? -8.405 -1.670 -11.982 1.00 88.06 185 THR A CA 1
ATOM 1271 C C . THR A 1 185 ? -7.998 -1.862 -10.531 1.00 88.06 185 THR A C 1
ATOM 1273 O O . THR A 1 185 ? -7.895 -0.888 -9.784 1.00 88.06 185 THR A O 1
ATOM 1276 N N . ALA A 1 186 ? -7.777 -3.111 -10.128 1.00 93.19 186 ALA A N 1
ATOM 1277 C CA . ALA A 1 186 ? -7.156 -3.409 -8.848 1.00 93.19 186 ALA A CA 1
ATOM 1278 C C . ALA A 1 186 ? -5.648 -3.573 -9.035 1.00 93.19 186 ALA A C 1
ATOM 1280 O O . ALA A 1 186 ? -5.202 -4.200 -10.001 1.00 93.19 186 ALA A O 1
ATOM 1281 N N . VAL A 1 187 ? -4.865 -3.008 -8.121 1.00 96.12 187 VAL A N 1
ATOM 1282 C CA . VAL A 1 187 ? -3.405 -3.119 -8.119 1.00 96.12 187 VAL A CA 1
ATOM 1283 C C . VAL A 1 187 ? -2.887 -3.475 -6.731 1.00 96.12 187 VAL A C 1
ATOM 1285 O O . VAL A 1 187 ? -3.509 -3.156 -5.722 1.00 96.12 187 VAL A O 1
ATOM 1288 N N . CYS A 1 188 ? -1.730 -4.118 -6.677 1.00 97.38 188 CYS A N 1
ATOM 1289 C CA . CYS A 1 188 ? -1.007 -4.385 -5.444 1.00 97.38 188 CYS A CA 1
ATOM 1290 C C . CYS A 1 188 ? -0.349 -3.099 -4.951 1.00 97.38 188 CYS A C 1
ATOM 1292 O O . CYS A 1 188 ? 0.663 -2.677 -5.509 1.00 97.38 188 CYS A O 1
ATOM 1294 N N . LEU A 1 189 ? -0.932 -2.479 -3.926 1.00 96.81 189 LEU A N 1
ATOM 1295 C CA . LEU A 1 189 ? -0.349 -1.324 -3.255 1.00 96.81 189 LEU A CA 1
ATOM 1296 C C . LEU A 1 189 ? 0.355 -1.753 -1.966 1.00 96.81 189 LEU A C 1
ATOM 1298 O O . LEU A 1 189 ? -0.178 -2.594 -1.240 1.00 96.81 189 LEU A O 1
ATOM 1302 N N . PRO A 1 190 ? 1.502 -1.142 -1.634 1.00 96.19 190 PRO A N 1
ATOM 1303 C CA . PRO A 1 190 ? 2.150 -1.349 -0.348 1.00 96.19 190 PRO A CA 1
ATOM 1304 C C . PRO A 1 190 ? 1.242 -0.997 0.827 1.00 96.19 190 PRO A C 1
ATOM 1306 O O . PRO A 1 190 ? 0.424 -0.081 0.746 1.00 96.19 190 PRO A O 1
ATOM 1309 N N . THR A 1 191 ? 1.389 -1.733 1.923 1.00 95.50 191 THR A N 1
ATOM 1310 C CA . THR A 1 191 ? 0.641 -1.537 3.165 1.00 95.50 191 THR A CA 1
ATOM 1311 C C . THR A 1 191 ? 1.548 -1.882 4.344 1.00 95.50 191 THR A C 1
ATOM 1313 O O . THR A 1 191 ? 1.824 -3.050 4.594 1.00 95.50 191 THR A O 1
ATOM 1316 N N . CYS A 1 192 ? 2.023 -0.877 5.081 1.00 95.88 192 CYS A N 1
ATOM 1317 C CA . CYS A 1 192 ? 2.566 -1.111 6.421 1.00 95.88 192 CYS A CA 1
ATOM 1318 C C . CYS A 1 192 ? 1.422 -1.508 7.366 1.00 95.88 192 CYS A C 1
ATOM 1320 O O . CYS A 1 192 ? 0.288 -1.056 7.185 1.00 95.88 192 CYS A O 1
ATOM 1322 N N . ARG A 1 193 ? 1.692 -2.373 8.347 1.00 91.81 193 ARG A N 1
ATOM 1323 C CA . ARG A 1 193 ? 0.696 -2.845 9.323 1.00 91.81 193 ARG A CA 1
ATOM 1324 C C . ARG A 1 193 ? 0.749 -2.021 10.596 1.00 91.81 193 ARG A C 1
ATOM 1326 O O . ARG A 1 193 ? -0.285 -1.656 11.144 1.00 91.81 193 ARG A O 1
ATOM 1333 N N . ASN A 1 194 ? 1.962 -1.722 11.044 1.00 91.69 194 ASN A N 1
ATOM 1334 C CA . ASN A 1 194 ? 2.231 -0.927 12.231 1.00 91.69 194 ASN A CA 1
ATOM 1335 C C . ASN A 1 194 ? 3.604 -0.241 12.122 1.00 91.69 194 ASN A C 1
ATOM 1337 O O . ASN A 1 194 ? 4.358 -0.445 11.171 1.00 91.69 194 ASN A O 1
ATOM 1341 N N . ASP A 1 195 ? 3.942 0.569 13.122 1.00 93.62 195 ASP A N 1
ATOM 1342 C CA . ASP A 1 195 ? 5.207 1.305 13.177 1.00 93.62 195 ASP A CA 1
ATOM 1343 C C . ASP A 1 195 ? 6.465 0.435 13.101 1.00 93.62 195 ASP A C 1
ATOM 1345 O O . ASP A 1 195 ? 7.499 0.924 12.654 1.00 93.62 195 ASP A O 1
ATOM 1349 N N . SER A 1 196 ? 6.412 -0.818 13.562 1.00 93.38 196 SER A N 1
ATOM 1350 C CA . SER A 1 196 ? 7.583 -1.704 13.577 1.00 93.38 196 SER A CA 1
ATOM 1351 C C . SER A 1 196 ? 7.947 -2.240 12.193 1.00 93.38 196 SER A C 1
ATOM 1353 O O . SER A 1 196 ? 9.093 -2.632 11.984 1.00 93.38 196 SER A O 1
ATOM 1355 N N . ASP A 1 197 ? 7.018 -2.180 11.234 1.00 94.25 197 ASP A N 1
ATOM 1356 C CA . ASP A 1 197 ? 7.316 -2.473 9.832 1.00 94.25 197 ASP A CA 1
ATOM 1357 C C . ASP A 1 197 ? 8.125 -1.335 9.175 1.00 94.25 197 ASP A C 1
ATOM 1359 O O . ASP A 1 197 ? 8.723 -1.531 8.119 1.00 94.25 197 ASP A O 1
ATOM 1363 N N . CYS A 1 198 ? 8.143 -0.136 9.770 1.00 96.75 198 CYS A N 1
ATOM 1364 C CA . CYS A 1 198 ? 8.803 1.035 9.205 1.00 96.75 198 CYS A CA 1
ATOM 1365 C C . CYS A 1 198 ? 10.219 1.243 9.766 1.00 96.75 198 CYS A C 1
ATOM 1367 O O . CYS A 1 198 ? 10.449 1.103 10.971 1.00 96.75 198 CYS A O 1
ATOM 1369 N N . PRO A 1 199 ? 11.190 1.655 8.928 1.00 96.44 199 PRO A N 1
ATOM 1370 C CA . PRO A 1 199 ? 12.530 1.969 9.405 1.00 96.44 199 PRO A CA 1
ATOM 1371 C C . PRO A 1 199 ? 12.499 3.201 10.316 1.00 96.44 199 PRO A C 1
ATOM 1373 O O . PRO A 1 199 ? 11.982 4.254 9.943 1.00 96.44 199 PRO A O 1
ATOM 1376 N N . SER A 1 200 ? 13.111 3.101 11.497 1.00 96.00 200 SER A N 1
ATOM 1377 C CA . SER A 1 200 ? 13.225 4.230 12.429 1.00 96.00 200 SER A CA 1
ATOM 1378 C C . SER A 1 200 ? 13.928 5.432 11.767 1.00 96.00 200 SER A C 1
ATOM 1380 O O . SER A 1 200 ? 14.990 5.246 11.169 1.00 96.00 200 SER A O 1
ATOM 1382 N N . PRO A 1 201 ? 13.410 6.673 11.902 1.00 96.62 201 PRO A N 1
ATOM 1383 C CA . PRO A 1 201 ? 12.349 7.110 12.822 1.00 96.62 201 PRO A CA 1
ATOM 1384 C C . PRO A 1 201 ? 10.930 7.110 12.226 1.00 96.62 201 PRO A C 1
ATOM 1386 O O . PRO A 1 201 ? 10.022 7.658 12.849 1.00 96.62 201 PRO A O 1
ATOM 1389 N N . ARG A 1 202 ? 10.743 6.556 11.026 1.00 97.25 202 ARG A N 1
ATOM 1390 C CA . ARG A 1 202 ? 9.473 6.610 10.299 1.00 97.25 202 ARG A CA 1
ATOM 1391 C C . ARG A 1 202 ? 8.403 5.760 10.972 1.00 97.25 202 ARG A C 1
ATOM 1393 O O . ARG A 1 202 ? 8.687 4.870 11.774 1.00 97.25 202 ARG A O 1
ATOM 1400 N N . LYS A 1 203 ? 7.161 6.071 10.631 1.00 96.88 203 LYS A N 1
ATOM 1401 C CA . LYS A 1 203 ? 5.946 5.545 11.242 1.00 96.88 203 LYS A CA 1
ATOM 1402 C C . LYS A 1 203 ? 4.971 5.103 10.174 1.00 96.88 203 LYS A C 1
ATOM 1404 O O . LYS A 1 203 ? 5.002 5.635 9.063 1.00 96.88 203 LYS A O 1
ATOM 1409 N N . CYS A 1 204 ? 4.138 4.124 10.504 1.00 96.19 204 CYS A N 1
ATOM 1410 C CA . CYS A 1 204 ? 3.128 3.672 9.564 1.00 96.19 204 CYS A CA 1
ATOM 1411 C C . CYS A 1 204 ? 1.994 4.692 9.535 1.00 96.19 204 CYS A C 1
ATOM 1413 O O . CYS A 1 204 ? 1.378 4.971 10.561 1.00 96.19 204 CYS A O 1
ATOM 1415 N N . ASP A 1 205 ? 1.735 5.274 8.368 1.00 95.25 205 ASP A N 1
ATOM 1416 C CA . ASP A 1 205 ? 0.648 6.224 8.217 1.00 95.25 205 ASP A CA 1
ATOM 1417 C C . ASP A 1 205 ? -0.711 5.505 8.209 1.00 95.25 205 ASP A C 1
ATOM 1419 O O . ASP A 1 205 ? -0.972 4.728 7.286 1.00 95.25 205 ASP A O 1
ATOM 1423 N N . PRO A 1 206 ? -1.623 5.779 9.155 1.00 93.25 206 PRO A N 1
ATOM 1424 C CA . PRO A 1 206 ? -2.899 5.065 9.243 1.00 93.25 206 PRO A CA 1
ATOM 1425 C C . PRO A 1 206 ? -3.814 5.296 8.027 1.00 93.25 206 PRO A C 1
ATOM 1427 O O . PRO A 1 206 ? -4.659 4.457 7.705 1.00 93.25 206 PRO A O 1
ATOM 1430 N N . ARG A 1 207 ? -3.637 6.411 7.304 1.00 92.19 207 ARG A N 1
ATOM 1431 C CA . ARG A 1 207 ? -4.450 6.770 6.131 1.00 92.19 207 ARG A CA 1
ATOM 1432 C C . ARG A 1 207 ? -3.940 6.147 4.838 1.00 92.19 207 ARG A C 1
ATOM 1434 O O . ARG A 1 207 ? -4.698 5.523 4.098 1.00 92.19 207 ARG A O 1
ATOM 1441 N N . SER A 1 208 ? -2.664 6.347 4.540 1.00 92.88 208 SER A N 1
ATOM 1442 C CA . SER A 1 208 ? -2.034 5.947 3.278 1.00 92.88 208 SER A CA 1
ATOM 1443 C C . SER A 1 208 ? -1.352 4.580 3.346 1.00 92.88 208 SER A C 1
ATOM 1445 O O . SER A 1 208 ? -1.096 3.993 2.296 1.00 92.88 208 SER A O 1
ATOM 1447 N N . ARG A 1 209 ? -1.116 4.053 4.557 1.00 95.12 209 ARG A N 1
ATOM 1448 C CA . ARG A 1 209 ? -0.431 2.781 4.841 1.00 95.12 209 ARG A CA 1
ATOM 1449 C C . ARG A 1 209 ? 0.957 2.681 4.214 1.00 95.12 209 ARG A C 1
ATOM 1451 O O . ARG A 1 209 ? 1.411 1.607 3.826 1.00 95.12 209 ARG A O 1
ATOM 1458 N N . VAL A 1 210 ? 1.655 3.807 4.166 1.00 96.12 210 VAL A N 1
ATOM 1459 C CA . VAL A 1 210 ? 3.077 3.883 3.830 1.00 96.12 210 VAL A CA 1
ATOM 1460 C C . VAL A 1 210 ? 3.870 4.400 5.022 1.00 96.12 210 VAL A C 1
ATOM 1462 O O . VAL A 1 210 ? 3.325 5.037 5.922 1.00 96.12 210 VAL A O 1
ATOM 1465 N N . CYS A 1 211 ? 5.170 4.134 5.029 1.00 97.75 211 CYS A N 1
ATOM 1466 C CA . CYS A 1 211 ? 6.067 4.676 6.031 1.00 97.75 211 CYS A CA 1
ATOM 1467 C C . CYS A 1 211 ? 6.318 6.156 5.748 1.00 97.75 211 CYS A C 1
ATOM 1469 O O . CYS A 1 211 ? 6.779 6.511 4.662 1.00 97.75 211 CYS A O 1
ATOM 1471 N N . VAL A 1 212 ? 6.023 7.009 6.725 1.00 96.81 212 VAL A N 1
ATOM 1472 C CA . VAL A 1 212 ? 6.159 8.471 6.660 1.00 96.81 212 VAL A CA 1
ATOM 1473 C C . VAL A 1 212 ? 6.892 8.997 7.888 1.00 96.81 212 VAL A C 1
ATOM 1475 O O . VAL A 1 212 ? 7.018 8.308 8.897 1.00 96.81 212 VAL A O 1
ATOM 1478 N N . ASP A 1 213 ? 7.368 10.238 7.822 1.00 96.62 213 ASP A N 1
ATOM 1479 C CA . ASP A 1 213 ? 8.031 10.871 8.970 1.00 96.62 213 ASP A CA 1
ATOM 1480 C C . ASP A 1 213 ? 7.013 11.382 9.999 1.00 96.62 213 ASP A C 1
ATOM 1482 O O . ASP A 1 213 ? 7.262 11.348 11.202 1.00 96.62 213 ASP A O 1
ATOM 1486 N N . PHE A 1 214 ? 5.853 11.831 9.513 1.00 95.69 214 PHE A N 1
ATOM 1487 C CA . PHE A 1 214 ? 4.760 12.366 10.316 1.00 95.69 214 PHE A CA 1
ATOM 1488 C C . PHE A 1 214 ? 3.454 11.716 9.849 1.00 95.69 214 PHE A C 1
ATOM 1490 O O . PHE A 1 214 ? 2.952 12.098 8.788 1.00 95.69 214 PHE A O 1
ATOM 1497 N N . PRO A 1 215 ? 2.938 10.706 10.573 1.00 94.94 215 PRO A N 1
ATOM 1498 C CA . PRO A 1 215 ? 1.664 10.094 10.229 1.00 94.94 215 PRO A CA 1
ATOM 1499 C C . PRO A 1 215 ? 0.535 11.113 10.377 1.00 94.94 215 PRO A C 1
ATOM 1501 O O . PRO A 1 215 ? 0.632 12.068 11.148 1.00 94.94 215 PRO A O 1
ATOM 1504 N N . HIS A 1 216 ? -0.537 10.916 9.621 1.00 93.56 216 HIS A N 1
ATOM 1505 C CA . HIS A 1 216 ? -1.731 11.733 9.707 1.00 93.56 216 HIS A CA 1
ATOM 1506 C C . HIS A 1 216 ? -2.331 11.644 11.111 1.00 93.56 216 HIS A C 1
ATOM 1508 O O . HIS A 1 216 ? -2.660 10.565 11.605 1.00 93.56 216 HIS A O 1
ATOM 1514 N N . ASP A 1 217 ? -2.514 12.811 11.724 1.00 92.69 217 ASP A N 1
ATOM 1515 C CA . ASP A 1 217 ? -3.258 12.949 12.967 1.00 92.69 217 ASP A CA 1
ATOM 1516 C C . ASP A 1 217 ? -4.765 12.768 12.731 1.00 92.69 217 ASP A C 1
ATOM 1518 O O . ASP A 1 217 ? -5.292 13.029 11.644 1.00 92.69 217 ASP A O 1
ATOM 1522 N N . GLY A 1 218 ? -5.476 12.387 13.789 1.00 91.75 218 GLY A N 1
ATOM 1523 C CA . GLY A 1 218 ? -6.933 12.361 13.822 1.00 91.75 218 GLY A CA 1
ATOM 1524 C C . GLY A 1 218 ? -7.470 11.473 14.937 1.00 91.75 218 GLY A C 1
ATOM 1525 O O . GLY A 1 218 ? -6.745 11.049 15.837 1.00 91.75 218 GLY A O 1
ATOM 1526 N N . LEU A 1 219 ? -8.770 11.206 14.889 1.00 91.81 219 LEU A N 1
ATOM 1527 C CA . LEU A 1 219 ? -9.444 10.286 15.789 1.00 91.81 219 LEU A CA 1
ATOM 1528 C C . LEU A 1 219 ? -8.955 8.840 15.562 1.00 91.81 219 LEU A C 1
ATOM 1530 O O . LEU A 1 219 ? -8.713 8.452 14.412 1.00 91.81 219 LEU A O 1
ATOM 1534 N N . PRO A 1 220 ? -8.829 8.039 16.638 1.00 90.94 220 PRO A N 1
ATOM 1535 C CA . PRO A 1 220 ? -8.378 6.650 16.556 1.00 90.94 220 PRO A CA 1
ATOM 1536 C C . PRO A 1 220 ? -9.444 5.735 15.935 1.00 90.94 220 PRO A C 1
ATOM 1538 O O . PRO A 1 220 ? -10.622 6.098 15.882 1.00 90.94 220 PRO A O 1
ATOM 1541 N N . ILE A 1 221 ? -9.049 4.522 15.525 1.00 88.19 221 ILE A N 1
ATOM 1542 C CA . ILE A 1 221 ? -9.980 3.475 15.064 1.00 88.19 221 ILE A CA 1
ATOM 1543 C C . ILE A 1 221 ? -11.137 3.288 16.063 1.00 88.19 221 ILE A C 1
ATOM 1545 O O . ILE A 1 221 ? -10.952 3.317 17.279 1.00 88.19 221 ILE A O 1
ATOM 1549 N N . GLY A 1 222 ? -12.348 3.105 15.539 1.00 87.56 222 GLY A N 1
ATOM 1550 C CA . GLY A 1 222 ? -13.580 2.889 16.296 1.00 87.56 222 GLY A CA 1
ATOM 1551 C C . GLY A 1 222 ? -14.229 4.166 16.834 1.00 87.56 222 GLY A C 1
ATOM 1552 O O . GLY A 1 222 ? -15.384 4.127 17.261 1.00 87.56 222 GLY A O 1
ATOM 1553 N N . ALA A 1 223 ? -13.541 5.312 16.799 1.00 90.69 223 ALA A N 1
ATOM 1554 C CA . ALA A 1 223 ? -14.149 6.588 17.158 1.00 90.69 223 ALA A CA 1
ATOM 1555 C C . ALA A 1 223 ? -15.257 6.965 16.165 1.00 90.69 223 ALA A C 1
ATOM 1557 O O . ALA A 1 223 ? -15.113 6.762 14.963 1.00 90.69 223 ALA A O 1
ATOM 1558 N N . SER A 1 224 ? -16.350 7.553 16.657 1.00 89.88 224 SER A N 1
ATOM 1559 C CA . SER A 1 224 ? -17.388 8.123 15.792 1.00 89.88 224 SER A CA 1
ATOM 1560 C C . SER A 1 224 ? -16.802 9.259 14.958 1.00 89.88 224 SER A C 1
ATOM 1562 O O . SER A 1 224 ? -16.126 10.124 15.506 1.00 89.88 224 SER A O 1
ATOM 1564 N N . CYS A 1 225 ? -17.142 9.301 13.674 1.00 90.81 225 CYS A N 1
ATOM 1565 C CA . CYS A 1 225 ? -16.785 10.395 12.771 1.00 90.81 225 CYS A CA 1
ATOM 1566 C C . CYS A 1 225 ? -18.012 10.881 11.991 1.00 90.81 225 CYS A C 1
ATOM 1568 O O . CYS A 1 225 ? -19.049 10.214 11.945 1.00 90.81 225 CYS A O 1
ATOM 1570 N N . GLY A 1 226 ? -17.939 12.071 11.400 1.00 84.88 226 GLY A N 1
ATOM 1571 C CA . GLY A 1 226 ? -19.012 12.593 10.557 1.00 84.88 226 GLY A CA 1
ATOM 1572 C C . GLY A 1 226 ? -19.094 11.871 9.209 1.00 84.88 226 GLY A C 1
ATOM 1573 O O . GLY A 1 226 ? -18.083 11.696 8.538 1.00 84.88 226 GLY A O 1
ATOM 1574 N N . VAL A 1 227 ? -20.304 11.516 8.750 1.00 68.00 227 VAL A N 1
ATOM 1575 C CA . VAL A 1 227 ? -20.536 11.134 7.343 1.00 68.00 227 VAL A CA 1
ATOM 1576 C C . VAL A 1 227 ? -20.248 12.369 6.490 1.00 68.00 227 VAL A C 1
ATOM 1578 O O . VAL A 1 227 ? -21.079 13.274 6.396 1.00 68.00 227 VAL A O 1
ATOM 1581 N N . GLN A 1 228 ? -19.056 12.467 5.918 1.00 62.25 228 GLN A N 1
ATOM 1582 C CA . GLN A 1 228 ? -18.691 13.642 5.140 1.00 62.25 228 GLN A CA 1
ATOM 1583 C C . GLN A 1 228 ? -18.900 13.379 3.650 1.00 62.25 228 GLN A C 1
ATOM 1585 O O . GLN A 1 228 ? -18.404 12.412 3.085 1.00 62.25 228 GLN A O 1
ATOM 1590 N N . THR A 1 229 ? -19.646 14.269 2.997 1.00 58.03 229 THR A N 1
ATOM 1591 C CA . THR A 1 229 ? -19.910 14.245 1.549 1.00 58.03 229 THR A CA 1
ATOM 1592 C C . THR A 1 229 ? -18.813 14.946 0.735 1.00 58.03 229 THR A C 1
ATOM 1594 O O . THR A 1 229 ? -19.025 15.262 -0.435 1.00 58.03 229 THR A O 1
ATOM 1597 N N . SER A 1 230 ? -17.675 15.272 1.350 1.00 56.66 230 SER A N 1
ATOM 1598 C CA . SER A 1 230 ? -16.572 16.032 0.751 1.00 56.66 230 SER A CA 1
ATOM 1599 C C . SER A 1 230 ? -15.272 15.234 0.746 1.00 56.66 230 SER A C 1
ATOM 1601 O O . SER A 1 230 ? -15.052 14.386 1.600 1.00 56.66 230 SER A O 1
ATOM 1603 N N . VAL A 1 231 ? -14.387 15.559 -0.198 1.00 55.41 231 VAL A N 1
ATOM 1604 C CA . VAL A 1 231 ? -13.033 14.988 -0.360 1.00 55.41 231 VAL A CA 1
ATOM 1605 C C . VAL A 1 231 ? -12.153 15.078 0.898 1.00 55.41 231 VAL A C 1
ATOM 1607 O O . VAL A 1 231 ? -11.205 14.312 1.024 1.00 55.41 231 VAL A O 1
ATOM 1610 N N . ASP A 1 232 ? -12.511 15.932 1.861 1.00 57.03 232 ASP A N 1
ATOM 1611 C CA . ASP A 1 232 ? -11.836 16.063 3.159 1.00 57.03 232 ASP A CA 1
ATOM 1612 C C . ASP A 1 232 ? -12.378 15.104 4.242 1.00 57.03 232 ASP A C 1
ATOM 1614 O O . ASP A 1 232 ? -12.006 15.216 5.407 1.00 57.03 232 ASP A O 1
ATOM 1618 N N . ALA A 1 233 ? -13.236 14.139 3.879 1.00 54.19 233 ALA A N 1
ATOM 1619 C CA . ALA A 1 233 ? -13.879 13.183 4.792 1.00 54.19 233 ALA A CA 1
ATOM 1620 C C . ALA A 1 233 ? -12.911 12.359 5.656 1.00 54.19 233 ALA A C 1
ATOM 1622 O O . ALA A 1 233 ? -13.291 11.854 6.711 1.00 54.19 233 ALA A O 1
ATOM 1623 N N . GLY A 1 234 ? -11.657 12.229 5.223 1.00 59.81 234 GLY A N 1
ATOM 1624 C CA . GLY A 1 234 ? -10.610 11.579 6.001 1.00 59.81 234 GLY A CA 1
ATOM 1625 C C . GLY A 1 234 ? -10.062 12.438 7.139 1.00 59.81 234 GLY A C 1
ATOM 1626 O O . GLY A 1 234 ? -9.492 11.875 8.056 1.00 59.81 234 GLY A O 1
ATOM 1627 N N . ALA A 1 235 ? -10.229 13.766 7.125 1.00 74.25 235 ALA A N 1
ATOM 1628 C CA . ALA A 1 235 ? -9.485 14.675 8.003 1.00 74.25 235 ALA A CA 1
ATOM 1629 C C . ALA A 1 235 ? -9.802 14.525 9.500 1.00 74.25 235 ALA A C 1
ATOM 1631 O O . ALA A 1 235 ? -8.976 14.896 10.328 1.00 74.25 235 ALA A O 1
ATOM 1632 N N . GLU A 1 236 ? -10.980 14.006 9.854 1.00 89.50 236 GLU A N 1
ATOM 1633 C CA . GLU A 1 236 ? -11.332 13.772 11.257 1.00 89.50 236 GLU A CA 1
ATOM 1634 C C . GLU A 1 236 ? -10.634 12.528 11.818 1.00 89.50 236 GLU A C 1
ATOM 1636 O O . GLU A 1 236 ? -10.237 12.532 12.978 1.0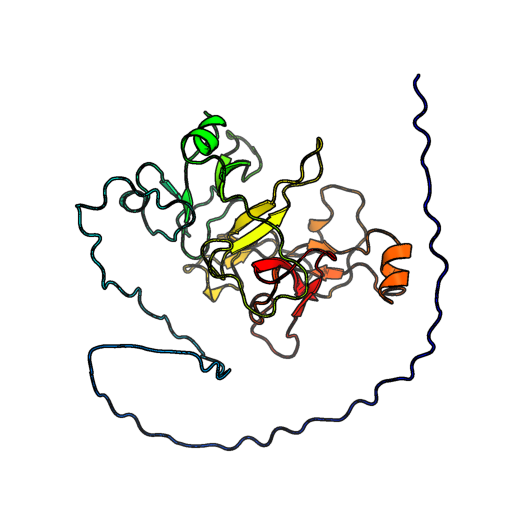0 89.50 236 GLU A O 1
ATOM 1641 N N . CYS A 1 237 ? -10.453 11.486 11.006 1.00 92.12 237 CYS A N 1
ATOM 1642 C CA . CYS A 1 237 ? -9.833 10.228 11.412 1.00 92.12 237 CYS A CA 1
ATOM 1643 C C . CYS A 1 237 ? -8.338 10.228 11.101 1.00 92.12 237 CYS A C 1
ATOM 1645 O O . CYS A 1 237 ? -7.913 10.769 10.081 1.00 92.12 237 CYS A O 1
ATOM 1647 N N . ALA A 1 238 ? -7.541 9.551 11.928 1.00 92.75 238 ALA A N 1
ATOM 1648 C CA . ALA A 1 238 ? -6.144 9.308 11.577 1.00 92.75 238 ALA A CA 1
ATOM 1649 C C . ALA A 1 238 ? -6.071 8.516 10.255 1.00 92.75 238 ALA A C 1
ATOM 1651 O O . ALA A 1 238 ? -5.358 8.904 9.335 1.00 92.75 238 ALA A O 1
ATOM 1652 N N . GLY A 1 239 ? -6.908 7.479 10.118 1.00 92.25 239 GLY A N 1
ATOM 1653 C CA . GLY A 1 239 ? -7.121 6.732 8.878 1.00 92.25 239 GLY A CA 1
ATOM 1654 C C . GLY A 1 239 ? -8.250 7.289 8.003 1.00 92.25 239 GLY A C 1
ATOM 1655 O O . GLY A 1 239 ? -8.140 8.367 7.412 1.00 92.25 239 GLY A O 1
ATOM 1656 N N . VAL A 1 240 ? -9.335 6.519 7.891 1.00 90.69 240 VAL A N 1
ATOM 1657 C CA . VAL A 1 240 ? -10.486 6.769 7.012 1.00 90.69 240 VAL A CA 1
ATOM 1658 C C . VAL A 1 240 ? -11.783 6.720 7.821 1.00 90.69 240 VAL A C 1
ATOM 1660 O O . VAL A 1 240 ? -11.964 5.833 8.650 1.00 90.69 240 VAL A O 1
ATOM 1663 N N . CYS A 1 241 ? -12.705 7.652 7.577 1.00 90.94 241 CYS A N 1
ATOM 1664 C CA . CYS A 1 241 ? -14.053 7.586 8.142 1.00 90.94 241 CYS A CA 1
ATOM 1665 C C . CYS A 1 241 ? -14.924 6.667 7.279 1.00 90.94 241 CYS A C 1
ATOM 1667 O O . CYS A 1 241 ? -15.288 7.026 6.157 1.00 90.94 241 CYS A O 1
ATOM 1669 N N . LEU A 1 242 ? -15.255 5.481 7.787 1.00 87.62 242 LEU A N 1
ATOM 1670 C CA . LEU A 1 242 ? -16.154 4.563 7.100 1.00 87.62 242 LEU A CA 1
ATOM 1671 C C . LEU A 1 242 ? -17.591 4.907 7.433 1.00 87.62 242 LEU A C 1
ATOM 1673 O O . LEU A 1 242 ? -17.956 5.086 8.594 1.00 87.62 242 LEU A O 1
ATOM 1677 N N . SER A 1 243 ? -18.416 4.951 6.397 1.00 84.44 243 SER A N 1
ATOM 1678 C CA . SER A 1 243 ? -19.856 5.075 6.524 1.00 84.44 243 SER A CA 1
ATOM 1679 C C . SER A 1 243 ? -20.515 3.966 5.718 1.00 84.44 243 SER A C 1
ATOM 1681 O O . SER A 1 243 ? -20.075 3.721 4.589 1.00 84.44 243 SER A O 1
ATOM 1683 N N . PRO A 1 244 ? -21.557 3.299 6.239 1.00 76.00 244 PRO A N 1
ATOM 1684 C CA . PRO A 1 244 ? -22.383 2.450 5.399 1.00 76.00 244 PRO A CA 1
ATOM 1685 C C . PRO A 1 244 ? -22.923 3.280 4.226 1.00 76.00 244 PRO A C 1
ATOM 1687 O O . PRO A 1 244 ? -23.682 4.232 4.408 1.00 76.00 244 PRO A O 1
ATOM 1690 N N . SER A 1 245 ? -22.478 2.939 3.016 1.00 66.69 245 SER A N 1
ATOM 1691 C CA . SER A 1 245 ? -22.672 3.725 1.789 1.00 66.69 245 SER A CA 1
ATOM 1692 C C . SER A 1 245 ? -24.143 3.914 1.420 1.00 66.69 245 SER A C 1
ATOM 1694 O O . SER A 1 245 ? -24.508 4.893 0.767 1.00 66.69 245 SER A O 1
ATOM 1696 N N . ASN A 1 246 ? -25.010 3.010 1.866 1.00 68.94 246 ASN A N 1
ATOM 1697 C CA . ASN A 1 246 ? -26.444 3.195 1.843 1.00 68.94 246 ASN A CA 1
ATOM 1698 C C . ASN A 1 246 ? -27.085 2.475 3.042 1.00 68.94 246 ASN A C 1
ATOM 1700 O O . ASN A 1 246 ? -26.576 1.481 3.561 1.00 68.94 246 ASN A O 1
ATOM 1704 N N . GLN A 1 247 ? -28.224 3.005 3.490 1.00 69.88 247 GLN A N 1
ATOM 1705 C CA . GLN A 1 247 ? -28.982 2.409 4.588 1.00 69.88 247 GLN A CA 1
ATOM 1706 C C . GLN A 1 247 ? -29.370 0.958 4.251 1.00 69.88 247 GLN A C 1
ATOM 1708 O O . GLN A 1 247 ? -29.299 0.099 5.105 1.00 69.88 247 GLN A O 1
ATOM 1713 N N . GLN A 1 248 ? -29.698 0.647 2.992 1.00 73.25 248 GLN A N 1
ATOM 1714 C CA . GLN A 1 248 ? -30.164 -0.687 2.587 1.00 73.25 248 GLN A CA 1
ATOM 1715 C C . GLN A 1 248 ? -29.123 -1.807 2.755 1.00 73.25 248 GLN A C 1
ATOM 1717 O O . GLN A 1 248 ? -29.487 -2.911 3.153 1.00 73.25 248 GLN A O 1
ATOM 1722 N N . ASP A 1 249 ? -27.849 -1.537 2.494 1.00 69.88 249 ASP A N 1
ATOM 1723 C CA . ASP A 1 249 ? -26.745 -2.481 2.652 1.00 69.88 249 ASP A CA 1
ATOM 1724 C C . ASP A 1 249 ? -26.406 -2.626 4.136 1.00 69.88 249 ASP A C 1
ATOM 1726 O O . ASP A 1 249 ? -26.187 -3.740 4.611 1.00 69.88 249 ASP A O 1
ATOM 1730 N N . ALA A 1 250 ? -26.473 -1.530 4.904 1.00 69.81 250 ALA A N 1
ATOM 1731 C CA . ALA A 1 250 ? -26.400 -1.605 6.362 1.00 69.81 250 ALA A CA 1
ATOM 1732 C C . ALA A 1 250 ? -27.532 -2.467 6.936 1.00 69.81 250 ALA A C 1
ATOM 1734 O O . ALA A 1 250 ? -27.278 -3.309 7.793 1.00 69.81 250 ALA A O 1
ATOM 1735 N N . ASP A 1 251 ? -28.760 -2.311 6.439 1.00 72.44 251 ASP A N 1
ATOM 1736 C CA . ASP A 1 251 ? -29.921 -3.113 6.830 1.00 72.44 251 ASP A CA 1
ATOM 1737 C C . ASP A 1 251 ? -29.705 -4.591 6.503 1.00 72.44 251 ASP A C 1
ATOM 1739 O O . ASP A 1 251 ? -29.945 -5.45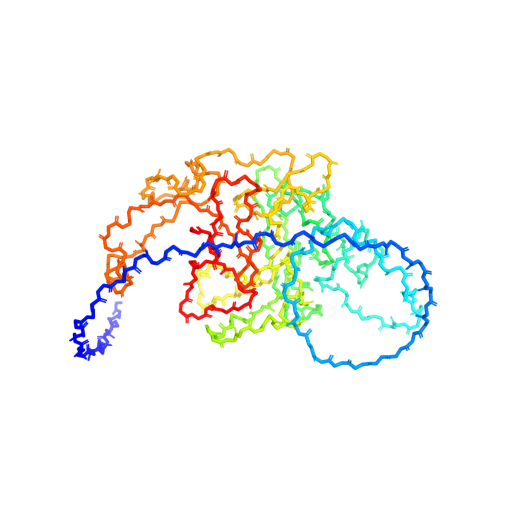2 7.353 1.00 72.44 251 ASP A O 1
ATOM 1743 N N . ALA A 1 252 ? -29.202 -4.891 5.304 1.00 70.50 252 ALA A N 1
ATOM 1744 C CA . ALA A 1 252 ? -28.910 -6.254 4.870 1.00 70.50 252 ALA A CA 1
ATOM 1745 C C . ALA A 1 252 ? -27.797 -6.914 5.701 1.00 70.50 252 ALA A C 1
ATOM 1747 O O . ALA A 1 252 ? -27.848 -8.119 5.946 1.00 70.50 252 ALA A O 1
ATOM 1748 N N . MET A 1 253 ? -26.822 -6.130 6.167 1.00 68.50 253 MET A N 1
ATOM 1749 C CA . MET A 1 253 ? -25.721 -6.595 7.015 1.00 68.50 253 MET A CA 1
ATOM 1750 C C . MET A 1 253 ? -26.035 -6.530 8.521 1.00 68.50 253 MET A C 1
ATOM 1752 O O . MET A 1 253 ? -25.187 -6.881 9.339 1.00 68.50 253 MET A O 1
ATOM 1756 N N . GLY A 1 254 ? -27.234 -6.085 8.920 1.00 69.44 254 GLY A N 1
ATOM 1757 C CA . GLY A 1 254 ? -27.601 -5.914 10.332 1.00 69.44 254 GLY A CA 1
ATOM 1758 C C . GLY A 1 254 ? -26.859 -4.771 11.041 1.00 69.44 254 GLY A C 1
ATOM 1759 O O . GLY A 1 254 ? -26.876 -4.684 12.267 1.00 69.44 254 GLY A O 1
ATOM 1760 N N . LEU A 1 255 ? -26.240 -3.869 10.278 1.00 72.50 255 LEU A N 1
ATOM 1761 C CA . LEU A 1 255 ? -25.456 -2.717 10.735 1.00 72.50 255 LEU A CA 1
ATOM 1762 C C . LEU A 1 255 ? -26.315 -1.450 10.897 1.00 72.50 255 LEU A C 1
ATOM 1764 O O . LEU A 1 255 ? -25.799 -0.339 10.937 1.00 72.50 255 LEU A O 1
ATOM 1768 N N . LEU A 1 256 ? -27.633 -1.615 11.033 1.00 62.03 256 LEU A N 1
ATOM 1769 C CA . LEU A 1 256 ? -28.679 -0.581 11.057 1.00 62.03 256 LEU A CA 1
ATOM 1770 C C . LEU A 1 256 ? -28.509 0.557 12.083 1.00 62.03 256 LEU A C 1
ATOM 1772 O O . LEU A 1 256 ? -29.244 1.540 12.037 1.00 62.03 256 LEU A O 1
ATOM 1776 N N . ASN A 1 257 ? -27.558 0.433 13.011 1.00 65.50 257 ASN A N 1
ATOM 1777 C CA . ASN A 1 257 ? -27.242 1.441 14.026 1.00 65.50 257 ASN A CA 1
ATOM 1778 C C . ASN A 1 257 ? -25.743 1.760 14.122 1.00 65.50 257 ASN A C 1
ATOM 1780 O O . ASN A 1 257 ? -25.331 2.464 15.044 1.00 65.50 257 ASN A O 1
ATOM 1784 N N . LEU A 1 258 ? -24.917 1.235 13.214 1.00 71.62 258 LEU A N 1
ATOM 1785 C CA . LEU A 1 258 ? -23.518 1.628 13.144 1.00 71.62 258 LEU A CA 1
ATOM 1786 C C . LEU A 1 258 ? -23.460 3.005 12.490 1.00 71.62 258 LEU A C 1
ATOM 1788 O O . LEU A 1 258 ? -23.602 3.154 11.278 1.00 71.62 258 LEU A O 1
ATOM 1792 N N . GLY A 1 259 ? -23.302 4.027 13.333 1.00 83.06 259 GLY A N 1
ATOM 1793 C CA . GLY A 1 259 ? -22.848 5.333 12.872 1.00 83.06 259 GLY A CA 1
ATOM 1794 C C . GLY A 1 259 ? -21.491 5.207 12.178 1.00 83.06 259 GLY A C 1
ATOM 1795 O O . GLY A 1 259 ? -20.807 4.192 12.313 1.00 83.06 259 GLY A O 1
ATOM 1796 N N . SER A 1 260 ? -21.096 6.237 11.432 1.00 87.62 260 SER A N 1
ATOM 1797 C CA . SER A 1 260 ? -19.767 6.250 10.828 1.00 87.62 260 SER A CA 1
ATOM 1798 C C . SER A 1 260 ? -18.682 6.182 11.894 1.00 87.62 260 SER A C 1
ATOM 1800 O O . SER A 1 260 ? -18.790 6.827 12.942 1.00 87.62 260 SER A O 1
ATOM 1802 N N . PHE A 1 261 ? -17.630 5.426 11.610 1.00 90.06 261 PHE A N 1
ATOM 1803 C CA . PHE A 1 261 ? -16.520 5.232 12.530 1.00 90.06 261 PHE A CA 1
ATOM 1804 C C . PHE A 1 261 ? -15.180 5.314 11.806 1.00 90.06 261 PHE A C 1
ATOM 1806 O O . PHE A 1 261 ? -15.064 5.003 10.618 1.00 90.06 261 PHE A O 1
ATOM 1813 N N . CYS A 1 262 ? -14.162 5.755 12.532 1.00 92.31 262 CYS A N 1
ATOM 1814 C CA . CYS A 1 262 ? -12.798 5.785 12.048 1.00 92.31 262 CYS A CA 1
ATOM 1815 C C . CYS A 1 262 ? -12.249 4.369 11.925 1.00 92.31 262 CYS A C 1
ATOM 1817 O O . CYS A 1 262 ? -12.430 3.532 12.805 1.00 92.31 262 CYS A O 1
ATOM 1819 N N . SER A 1 263 ? -11.555 4.113 10.834 1.00 92.06 263 SER A N 1
ATOM 1820 C CA . SER A 1 263 ? -10.953 2.833 10.508 1.00 92.06 263 SER A CA 1
ATOM 1821 C C . SER A 1 263 ? -9.635 3.060 9.774 1.00 92.06 263 SER A C 1
ATOM 1823 O O . SER A 1 263 ? -9.269 4.192 9.459 1.00 92.06 263 SER A O 1
ATOM 1825 N N . GLU A 1 264 ? -8.926 1.982 9.487 1.00 92.31 264 GLU A N 1
ATOM 1826 C CA . GLU A 1 264 ? -7.689 1.968 8.718 1.00 92.31 264 GLU A CA 1
ATOM 1827 C C . GLU A 1 264 ? -7.739 0.840 7.698 1.00 92.31 264 GLU A C 1
ATOM 1829 O O . GLU A 1 264 ? -8.428 -0.164 7.899 1.00 92.31 264 GLU A O 1
ATOM 1834 N N . ARG A 1 265 ? -7.007 1.018 6.597 1.00 93.44 265 ARG A N 1
ATOM 1835 C CA . ARG A 1 265 ? -6.860 -0.008 5.562 1.00 93.44 265 ARG A CA 1
ATOM 1836 C C . ARG A 1 265 ? -6.024 -1.164 6.111 1.00 93.44 265 ARG A C 1
ATOM 1838 O O . ARG A 1 265 ? -5.038 -0.942 6.807 1.00 93.44 265 ARG A O 1
ATOM 1845 N N . CYS A 1 266 ? -6.399 -2.385 5.774 1.00 94.19 266 CYS A N 1
ATOM 1846 C CA . CYS A 1 266 ? -5.741 -3.607 6.221 1.00 94.19 266 CYS A CA 1
ATOM 1847 C C . CYS A 1 266 ? -5.719 -4.648 5.098 1.00 94.19 266 CYS A C 1
ATOM 1849 O O . CYS A 1 266 ? -6.457 -4.527 4.117 1.00 94.19 266 CYS A O 1
ATOM 1851 N N . VAL A 1 267 ? -4.878 -5.675 5.240 1.00 93.12 267 VAL A N 1
ATOM 1852 C CA . VAL A 1 267 ? -4.839 -6.805 4.307 1.00 93.12 267 VAL A CA 1
ATOM 1853 C C . VAL A 1 267 ? -5.767 -7.900 4.821 1.00 93.12 267 VAL A C 1
ATOM 1855 O O . VAL A 1 267 ? -5.571 -8.447 5.907 1.00 93.12 267 VAL A O 1
ATOM 1858 N N . LEU A 1 268 ? -6.799 -8.235 4.049 1.00 91.38 268 LEU A N 1
ATOM 1859 C CA . LEU A 1 268 ? -7.746 -9.282 4.416 1.00 91.38 268 LEU A CA 1
ATOM 1860 C C . LEU A 1 268 ? -7.018 -10.628 4.549 1.00 91.38 268 LEU A C 1
ATOM 1862 O O . LEU A 1 268 ? -6.221 -11.002 3.689 1.00 91.38 268 LEU A O 1
ATOM 1866 N N . GLY A 1 269 ? -7.299 -11.365 5.625 1.00 87.00 269 GLY A N 1
ATOM 1867 C CA . GLY A 1 269 ? -6.617 -12.624 5.949 1.00 87.00 269 GLY A CA 1
ATOM 1868 C C . GLY A 1 269 ? -5.326 -12.466 6.760 1.00 87.00 269 GLY A C 1
ATOM 1869 O O . GLY A 1 269 ? -4.803 -13.468 7.236 1.00 87.00 269 GLY A O 1
ATOM 1870 N N . ASP A 1 270 ? -4.842 -11.242 6.980 1.00 88.06 270 ASP A N 1
ATOM 1871 C CA . ASP A 1 270 ? -3.766 -10.967 7.931 1.00 88.06 270 ASP A CA 1
ATOM 1872 C C . ASP A 1 270 ? -4.348 -10.492 9.273 1.00 88.06 270 ASP A C 1
ATOM 1874 O O . ASP A 1 270 ? -4.894 -9.392 9.399 1.00 88.06 270 ASP A O 1
ATOM 1878 N N . LEU A 1 271 ? -4.230 -11.343 10.295 1.00 83.38 271 LEU A N 1
ATOM 1879 C CA . LEU A 1 271 ? -4.747 -11.084 11.642 1.00 83.38 271 LEU A CA 1
ATOM 1880 C C . LEU A 1 271 ? -4.001 -9.951 12.362 1.00 83.38 271 LEU A C 1
ATOM 1882 O O . LEU A 1 271 ? -4.536 -9.374 13.308 1.00 83.38 271 LEU A O 1
ATOM 1886 N N . GLU A 1 272 ? -2.791 -9.614 11.917 1.00 86.06 272 GLU A N 1
ATOM 1887 C CA . GLU A 1 272 ? -1.964 -8.562 12.510 1.00 86.06 272 GLU A CA 1
ATOM 1888 C C . GLU A 1 272 ? -2.137 -7.208 11.813 1.00 86.06 272 GLU A C 1
ATOM 1890 O O . GLU A 1 272 ? -1.665 -6.188 12.317 1.00 86.06 272 GLU A O 1
ATOM 1895 N N . SER A 1 273 ? -2.848 -7.156 10.681 1.00 87.31 273 SER A N 1
ATOM 1896 C CA . SER A 1 273 ? -2.987 -5.930 9.884 1.00 87.31 273 SER A CA 1
ATOM 1897 C C . SER A 1 273 ? -3.755 -4.799 10.588 1.00 87.31 273 SER A C 1
ATOM 1899 O O . SER A 1 273 ? -3.608 -3.636 10.210 1.00 87.31 273 SER A O 1
ATOM 1901 N N . CYS A 1 274 ? -4.544 -5.120 11.618 1.00 87.81 274 CYS A N 1
ATOM 1902 C CA . CYS A 1 274 ? -5.262 -4.155 12.465 1.00 87.81 274 CYS A CA 1
ATOM 1903 C C . CYS A 1 274 ? -4.605 -3.961 13.843 1.00 87.81 274 CYS A C 1
ATOM 1905 O O . CYS A 1 274 ? -5.245 -3.513 14.798 1.00 87.81 274 CYS A O 1
ATOM 1907 N N . GLY A 1 275 ? -3.333 -4.355 13.954 1.00 66.50 275 GLY A N 1
ATOM 1908 C CA . GLY A 1 275 ? -2.575 -4.449 15.190 1.00 66.50 275 GLY A CA 1
ATOM 1909 C C . GLY A 1 275 ? -2.112 -3.105 15.735 1.00 66.50 275 GLY A C 1
ATOM 1910 O O . GLY A 1 275 ? -0.968 -2.702 15.530 1.00 66.50 275 GLY A O 1
ATOM 1911 N N . TYR A 1 276 ? -2.965 -2.479 16.544 1.00 61.16 276 TYR A N 1
ATOM 1912 C CA . TYR A 1 276 ? -2.480 -1.667 17.652 1.00 61.16 276 TYR A CA 1
ATOM 1913 C C . TYR A 1 276 ? -1.942 -2.612 18.742 1.00 61.16 276 TYR A C 1
ATOM 1915 O O . TYR A 1 276 ? -2.677 -3.487 19.208 1.00 61.16 276 TYR A O 1
ATOM 1923 N N . PRO A 1 277 ? -0.672 -2.472 19.165 1.00 55.09 277 PRO A N 1
ATOM 1924 C CA . PRO A 1 277 ? -0.052 -3.378 20.135 1.00 55.09 277 PRO A CA 1
ATOM 1925 C C . PRO A 1 277 ? -0.644 -3.261 21.550 1.00 55.09 277 PRO A C 1
ATOM 1927 O O . PRO A 1 277 ? -0.330 -4.075 22.420 1.00 55.09 277 PRO A O 1
ATOM 1930 N N . GLU A 1 278 ? -1.512 -2.278 21.806 1.00 54.75 278 GLU A N 1
ATOM 1931 C CA . GLU A 1 278 ? -2.098 -2.065 23.125 1.00 54.75 278 GLU A CA 1
ATOM 1932 C C . GLU A 1 278 ? -3.461 -2.760 23.266 1.00 54.75 278 GLU A C 1
ATOM 1934 O O . GLU A 1 278 ? -4.463 -2.426 22.632 1.00 54.75 278 GLU A O 1
ATOM 1939 N N . THR A 1 279 ? -3.501 -3.754 24.155 1.00 48.72 279 THR A N 1
ATOM 1940 C CA . THR A 1 279 ? -4.752 -4.300 24.688 1.00 48.72 279 THR A CA 1
ATOM 1941 C C . THR A 1 279 ? -5.570 -3.179 25.348 1.00 48.72 279 THR A C 1
ATOM 1943 O O . THR A 1 279 ? -4.990 -2.301 25.987 1.00 48.72 279 THR A O 1
ATOM 1946 N N . PRO A 1 280 ? -6.915 -3.182 25.241 1.00 52.50 280 PRO A N 1
ATOM 1947 C CA . PRO A 1 280 ? -7.782 -4.304 24.865 1.00 52.50 280 PRO A CA 1
ATOM 1948 C C . PRO A 1 280 ? -8.285 -4.312 23.408 1.00 52.50 280 PRO A C 1
ATOM 1950 O O . PRO A 1 280 ? -9.120 -5.152 23.076 1.00 52.50 280 PRO A O 1
ATOM 1953 N N . HIS A 1 281 ? -7.824 -3.415 22.535 1.00 56.97 281 HIS A N 1
ATOM 1954 C CA . HIS A 1 281 ? -8.448 -3.213 21.222 1.00 56.97 281 HIS A CA 1
ATOM 1955 C C . HIS A 1 281 ? -7.693 -3.943 20.106 1.00 56.97 281 HIS A C 1
ATOM 1957 O O . HIS A 1 281 ? -6.930 -3.343 19.358 1.00 56.97 281 HIS A O 1
ATOM 1963 N N . ARG A 1 282 ? -7.922 -5.256 19.980 1.00 68.19 282 ARG A N 1
ATOM 1964 C CA . ARG A 1 282 ? -7.575 -5.978 18.748 1.00 68.19 282 ARG A CA 1
ATOM 1965 C C . ARG A 1 282 ? -8.698 -5.756 17.741 1.00 68.19 282 ARG A C 1
ATOM 1967 O O . ARG A 1 282 ? -9.772 -6.330 17.908 1.00 68.19 282 ARG A O 1
ATOM 1974 N N . GLY A 1 283 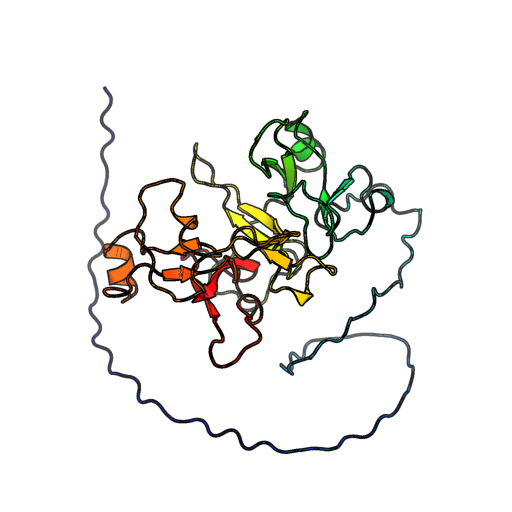? -8.457 -4.898 16.753 1.00 78.25 283 GLY A N 1
ATOM 1975 C CA . GLY A 1 283 ? -9.333 -4.799 15.588 1.00 78.25 283 GLY A CA 1
ATOM 1976 C C . GLY A 1 283 ? -9.179 -6.034 14.704 1.00 78.25 283 GLY A C 1
ATOM 1977 O O . GLY A 1 283 ? -8.147 -6.708 14.745 1.00 78.25 283 GLY A O 1
ATOM 1978 N N . VAL A 1 284 ? -10.191 -6.334 13.898 1.00 86.38 284 VAL A N 1
ATOM 1979 C CA . VAL A 1 284 ? -10.114 -7.397 12.887 1.00 86.38 284 VAL A CA 1
ATOM 1980 C C . VAL A 1 284 ? -10.290 -6.783 11.505 1.00 86.38 284 VAL A C 1
ATOM 1982 O O . VAL A 1 284 ? -11.107 -5.885 11.301 1.00 86.38 284 VAL A O 1
ATOM 1985 N N . CYS A 1 285 ? -9.521 -7.278 10.538 1.00 89.81 285 CYS A N 1
ATOM 1986 C CA . CYS A 1 285 ? -9.638 -6.868 9.148 1.00 89.81 285 CYS A CA 1
ATOM 1987 C C . CYS A 1 285 ? -10.863 -7.544 8.513 1.00 89.81 285 CYS A C 1
ATOM 1989 O O . CYS A 1 285 ? -10.782 -8.701 8.104 1.00 89.81 285 CYS A O 1
ATOM 1991 N N . LEU A 1 286 ? -12.019 -6.869 8.508 1.00 82.12 286 LEU A N 1
ATOM 1992 C CA . LEU A 1 286 ? -13.308 -7.494 8.153 1.00 82.12 286 LEU A CA 1
ATOM 1993 C C . LEU A 1 286 ? -14.155 -6.701 7.166 1.00 82.12 286 LEU A C 1
ATOM 1995 O O . LEU A 1 286 ? -14.994 -7.293 6.488 1.00 82.12 286 LEU A O 1
ATOM 1999 N N . VAL A 1 287 ? -13.999 -5.379 7.089 1.00 71.38 287 VAL A N 1
ATOM 2000 C CA . VAL A 1 287 ? -14.862 -4.576 6.218 1.00 71.38 287 VAL A CA 1
ATOM 2001 C C . VAL A 1 287 ? -14.352 -4.710 4.790 1.00 71.38 287 VAL A C 1
ATOM 2003 O O . VAL A 1 287 ? -13.452 -3.989 4.369 1.00 71.38 287 VAL A O 1
ATOM 2006 N N . ALA A 1 288 ? -14.910 -5.671 4.064 1.00 69.81 288 ALA A N 1
ATOM 2007 C CA . ALA A 1 288 ? -14.544 -5.986 2.695 1.00 69.81 288 ALA A CA 1
ATOM 2008 C C . ALA A 1 288 ? -15.790 -6.012 1.802 1.00 69.81 288 ALA A C 1
ATOM 2010 O O . ALA A 1 288 ? -16.925 -6.121 2.278 1.00 69.81 288 ALA A O 1
ATOM 2011 N N . THR A 1 289 ? -15.594 -5.902 0.490 1.00 71.88 289 THR A N 1
ATOM 2012 C CA . THR A 1 289 ? -16.707 -6.059 -0.452 1.00 71.88 289 THR A CA 1
ATOM 2013 C C . THR A 1 289 ? -17.109 -7.540 -0.543 1.00 71.88 289 THR A C 1
ATOM 2015 O O . THR A 1 289 ? -16.300 -8.415 -0.226 1.00 71.88 289 THR A O 1
ATOM 2018 N N . PRO A 1 290 ? -18.316 -7.880 -1.036 1.00 72.56 290 PRO A N 1
ATOM 2019 C CA . PRO A 1 290 ? -18.722 -9.275 -1.239 1.00 72.56 290 PRO A CA 1
ATOM 2020 C C . PRO A 1 290 ? -17.819 -10.084 -2.187 1.00 72.56 290 PRO A C 1
ATOM 2022 O O . PRO A 1 290 ? -18.031 -11.281 -2.348 1.00 72.56 290 PRO A O 1
ATOM 2025 N N . VAL A 1 291 ? -16.860 -9.441 -2.858 1.00 79.56 291 VAL A N 1
ATOM 2026 C CA . VAL A 1 291 ? -15.918 -10.056 -3.801 1.00 79.56 291 VAL A CA 1
ATOM 2027 C C . VAL A 1 291 ? -14.469 -9.977 -3.321 1.00 79.56 291 VAL A C 1
ATOM 2029 O O . VAL A 1 291 ? -13.567 -10.099 -4.139 1.00 79.56 291 VAL A O 1
ATOM 2032 N N . SER A 1 292 ? -14.247 -9.743 -2.028 1.00 86.12 292 SER A N 1
ATOM 2033 C CA . SER A 1 292 ? -12.911 -9.652 -1.440 1.00 86.12 292 SER A CA 1
ATOM 2034 C C . SER A 1 292 ? -12.544 -10.943 -0.705 1.00 86.12 292 SER A C 1
ATOM 2036 O O . SER A 1 292 ? -13.342 -11.468 0.069 1.00 86.12 292 SER A O 1
ATOM 2038 N N . GLY A 1 293 ? -11.327 -11.433 -0.917 1.00 89.69 293 GLY A N 1
ATOM 2039 C CA . GLY A 1 293 ? -10.726 -12.591 -0.257 1.00 89.69 293 GLY A CA 1
ATOM 2040 C C . GLY A 1 293 ? -9.312 -12.277 0.253 1.00 89.69 293 GLY A C 1
ATOM 2041 O O . GLY A 1 293 ? -8.870 -11.128 0.177 1.00 89.69 293 GLY A O 1
ATOM 2042 N N . PRO A 1 294 ? -8.568 -13.270 0.771 1.00 91.00 294 PRO A N 1
ATOM 2043 C CA . PRO A 1 294 ? -7.234 -13.044 1.323 1.00 91.00 294 PRO A CA 1
ATOM 2044 C C . PRO A 1 294 ? -6.313 -12.244 0.391 1.00 91.00 294 PRO A C 1
ATOM 2046 O O . PRO A 1 294 ? -6.295 -12.453 -0.827 1.00 91.00 294 PRO A O 1
ATOM 2049 N N . GLY A 1 295 ? -5.574 -11.292 0.956 1.00 91.88 295 GLY A N 1
ATOM 2050 C CA . GLY A 1 295 ? -4.697 -10.373 0.229 1.00 91.88 295 GLY A CA 1
ATOM 2051 C C . GLY A 1 295 ? -5.395 -9.211 -0.476 1.00 91.88 295 GLY A C 1
ATOM 2052 O O . GLY A 1 295 ? -4.723 -8.421 -1.137 1.00 91.88 295 GLY A O 1
ATOM 2053 N N . ASP A 1 296 ? -6.723 -9.100 -0.388 1.00 94.00 296 ASP A N 1
ATOM 2054 C CA . ASP A 1 296 ? -7.425 -7.871 -0.767 1.00 94.00 296 ASP A CA 1
ATOM 2055 C C . ASP A 1 296 ? -7.308 -6.807 0.309 1.00 94.00 296 ASP A C 1
ATOM 2057 O O . ASP A 1 296 ? -7.126 -7.100 1.489 1.00 94.00 296 ASP A O 1
ATOM 2061 N N . GLU A 1 297 ? -7.443 -5.559 -0.114 1.00 93.38 297 GLU A N 1
ATOM 2062 C CA . GLU A 1 297 ? -7.716 -4.480 0.814 1.00 93.38 297 GLU A CA 1
ATOM 2063 C C . GLU A 1 297 ? -9.073 -4.676 1.497 1.00 93.38 297 GLU A C 1
ATOM 2065 O O . GLU A 1 297 ? -10.092 -4.944 0.855 1.00 93.38 297 GLU A O 1
ATOM 2070 N N . ALA A 1 298 ? -9.076 -4.470 2.806 1.00 92.81 298 ALA A N 1
ATOM 2071 C CA . ALA A 1 298 ? -10.264 -4.312 3.624 1.00 92.81 298 ALA A CA 1
ATOM 2072 C C . ALA A 1 298 ? -10.011 -3.208 4.661 1.00 92.81 298 ALA A C 1
ATOM 2074 O O . ALA A 1 298 ? -9.017 -2.479 4.584 1.00 92.81 298 ALA A O 1
ATOM 2075 N N . PHE A 1 299 ? -10.910 -3.075 5.634 1.00 92.44 299 PHE A N 1
ATOM 2076 C CA . PHE A 1 299 ? -10.737 -2.122 6.721 1.00 92.44 299 PHE A CA 1
ATOM 2077 C C . PHE A 1 299 ? -10.941 -2.735 8.109 1.00 92.44 299 PHE A C 1
ATOM 2079 O O . PHE A 1 299 ? -11.694 -3.701 8.289 1.00 92.44 299 PHE A O 1
ATOM 2086 N N . CYS A 1 300 ? -10.251 -2.147 9.084 1.00 92.38 300 CYS A N 1
ATOM 2087 C CA . CYS A 1 300 ? -10.272 -2.553 10.484 1.00 92.38 300 CYS A CA 1
ATOM 2088 C C . CYS A 1 300 ? -11.573 -2.163 11.194 1.00 92.38 300 CYS A C 1
ATOM 2090 O O . CYS A 1 300 ? -12.053 -1.036 11.064 1.00 92.38 300 CYS A O 1
ATOM 2092 N N . ALA A 1 301 ? -12.119 -3.067 12.000 1.00 86.50 301 ALA A N 1
ATOM 2093 C CA . ALA A 1 301 ? -13.270 -2.809 12.866 1.00 86.50 301 ALA A CA 1
ATOM 2094 C C . ALA A 1 301 ? -13.079 -3.433 14.251 1.00 86.50 301 ALA A C 1
ATOM 2096 O O . ALA A 1 301 ? -12.307 -4.419 14.352 1.00 86.50 301 ALA A O 1
#

Secondary structure (DSSP, 8-state):
--PPPP---PPPP-----PPPP------------------------------------------------TT------TTS--SSGGGGTTSEEE-TT-STBTTBB-TT-EEE-B-SS-TTHHHHH-TTEEEEE-S--SSSPPPEEEEEB--PPPTT--S--TTGGGG-TTEEEEE---TTS---EEEEE---SGGGSPTT-EE-TTT-SEESSPPP-BPTT-B-----STTTTTTBSSEEE--SSHHHHHHTT-TT---EEE-EEETT-TTTT--SSTT----EEE--TT--TTBEEEE-